Protein AF-A0AAD4EQ71-F1 (afdb_monomer_lite)

Structure (mmCIF, N/CA/C/O backbone):
data_AF-A0AAD4EQ71-F1
#
_entry.id   AF-A0AAD4EQ71-F1
#
loop_
_atom_site.group_PDB
_atom_site.id
_atom_site.type_symbol
_atom_site.label_atom_id
_atom_site.label_alt_id
_atom_site.label_comp_id
_atom_site.label_asym_id
_atom_site.label_entity_id
_atom_site.label_seq_id
_atom_site.pdbx_PDB_ins_code
_atom_site.Cartn_x
_atom_site.Cartn_y
_atom_site.Cartn_z
_atom_site.occupancy
_atom_site.B_iso_or_equiv
_atom_site.auth_seq_id
_atom_site.auth_comp_id
_atom_site.auth_asym_id
_atom_site.auth_atom_id
_atom_site.pdbx_PDB_model_num
ATOM 1 N N . MET A 1 1 ? 10.280 -40.650 -39.756 1.00 38.72 1 MET A N 1
ATOM 2 C CA . MET A 1 1 ? 10.540 -40.145 -38.393 1.00 38.72 1 MET A CA 1
ATOM 3 C C . MET A 1 1 ? 11.061 -38.728 -38.548 1.00 38.72 1 MET A C 1
ATOM 5 O O . MET A 1 1 ? 12.204 -38.551 -38.937 1.00 38.72 1 MET A O 1
ATOM 9 N N . SER A 1 2 ? 10.168 -37.745 -38.431 1.00 36.62 2 SER A N 1
ATOM 10 C CA . SER A 1 2 ? 10.506 -36.325 -38.541 1.00 36.62 2 SER A CA 1
ATOM 11 C C . SER A 1 2 ? 10.823 -35.826 -37.136 1.00 36.62 2 SER A C 1
ATOM 13 O O . SER A 1 2 ? 9.974 -35.898 -36.250 1.00 36.62 2 SER A O 1
ATOM 15 N N . SER A 1 3 ? 12.071 -35.426 -36.920 1.00 40.94 3 SER A N 1
ATOM 16 C CA . SER A 1 3 ? 12.535 -34.851 -35.663 1.00 40.94 3 SER A CA 1
ATOM 17 C C . SER A 1 3 ? 12.135 -33.379 -35.636 1.00 40.94 3 SER A C 1
ATOM 19 O O . SER A 1 3 ? 12.747 -32.561 -36.322 1.00 40.94 3 SER A O 1
ATOM 21 N N . SER A 1 4 ? 11.098 -33.037 -34.873 1.00 36.56 4 SER A N 1
ATOM 22 C CA . SER A 1 4 ? 10.771 -31.642 -34.572 1.00 36.56 4 SER A CA 1
ATOM 23 C C . SER A 1 4 ? 11.912 -31.016 -33.758 1.00 36.56 4 SER A C 1
ATOM 25 O O . SER A 1 4 ? 12.347 -31.631 -32.780 1.00 36.56 4 SER A O 1
ATOM 27 N N . PRO A 1 5 ? 12.403 -29.811 -34.098 1.00 42.75 5 PRO A N 1
ATOM 28 C CA . PRO A 1 5 ? 13.358 -29.121 -33.253 1.00 42.75 5 PRO A CA 1
ATOM 29 C C . PRO A 1 5 ? 12.624 -28.638 -32.004 1.00 42.75 5 PRO A C 1
ATOM 31 O O . PRO A 1 5 ? 11.737 -27.788 -32.065 1.00 42.75 5 PRO A O 1
ATOM 34 N N . SER A 1 6 ? 12.986 -29.205 -30.859 1.00 45.81 6 SER A N 1
ATOM 35 C CA . SER A 1 6 ? 12.624 -28.681 -29.550 1.00 45.81 6 SER A CA 1
ATOM 36 C C . SER A 1 6 ? 13.267 -27.304 -29.386 1.00 45.81 6 SER A C 1
ATOM 38 O O . SER A 1 6 ? 14.437 -27.201 -29.014 1.00 45.81 6 SER A O 1
ATOM 40 N N . PHE A 1 7 ? 12.512 -26.242 -29.672 1.00 44.44 7 PHE A N 1
ATOM 41 C CA . PHE A 1 7 ? 12.822 -24.907 -29.178 1.00 44.44 7 PHE A CA 1
ATOM 42 C C . PHE A 1 7 ? 12.706 -24.957 -27.655 1.00 44.44 7 PHE A C 1
ATOM 44 O O . PHE A 1 7 ? 11.635 -24.765 -27.085 1.00 44.44 7 PHE A O 1
ATOM 51 N N . LEU A 1 8 ? 13.811 -25.275 -26.985 1.00 47.44 8 LEU A N 1
ATOM 52 C CA . LEU A 1 8 ? 13.962 -24.979 -25.571 1.00 47.44 8 LEU A CA 1
ATOM 53 C C . LEU A 1 8 ? 13.912 -23.452 -25.464 1.00 47.44 8 LEU A C 1
ATOM 55 O O . LEU A 1 8 ? 14.925 -22.784 -25.661 1.00 47.44 8 LEU A O 1
ATOM 59 N N . LEU A 1 9 ? 12.719 -22.896 -25.234 1.00 57.66 9 LEU A N 1
ATOM 60 C CA . LEU A 1 9 ? 12.539 -21.509 -24.821 1.00 57.66 9 LEU A CA 1
ATOM 61 C C . LEU A 1 9 ? 13.419 -21.316 -23.583 1.00 57.66 9 LEU A C 1
ATOM 63 O O . LEU A 1 9 ? 13.092 -21.779 -22.491 1.00 57.66 9 LEU A O 1
ATOM 67 N N . SER A 1 10 ? 14.596 -20.720 -23.784 1.00 66.94 10 SER A N 1
ATOM 68 C CA . SER A 1 10 ? 15.553 -20.432 -22.719 1.00 66.94 10 SER A CA 1
ATOM 69 C C . SER A 1 10 ? 14.823 -19.685 -21.609 1.00 66.94 10 SER A C 1
ATOM 71 O O . SER A 1 10 ? 14.116 -18.715 -21.913 1.00 66.94 10 SER A O 1
ATOM 73 N N . ARG A 1 11 ? 15.002 -20.110 -20.353 1.00 66.81 11 ARG A N 1
ATOM 74 C CA . ARG A 1 11 ? 14.394 -19.446 -19.196 1.00 66.81 11 ARG A CA 1
ATOM 75 C C . ARG A 1 11 ? 14.663 -17.932 -19.279 1.00 66.81 11 ARG A C 1
ATOM 77 O O . ARG A 1 11 ? 15.796 -17.555 -19.588 1.00 66.81 11 ARG A O 1
ATOM 84 N N . PRO A 1 12 ? 13.655 -17.078 -19.047 1.00 70.25 12 PRO A N 1
ATOM 85 C CA . PRO A 1 12 ? 13.851 -15.634 -19.029 1.00 70.25 12 PRO A CA 1
ATOM 86 C C . PRO A 1 12 ? 14.949 -15.275 -18.025 1.00 70.25 12 PRO A C 1
ATOM 88 O O . PRO A 1 12 ? 14.988 -15.832 -16.926 1.00 70.25 12 PRO A O 1
ATOM 91 N N . THR A 1 13 ? 15.856 -14.379 -18.406 1.00 77.94 13 THR A N 1
ATOM 92 C CA . THR A 1 13 ? 16.907 -13.893 -17.508 1.00 77.94 13 THR A CA 1
ATOM 93 C C . THR A 1 13 ? 16.285 -13.020 -16.425 1.00 77.94 13 THR A C 1
ATOM 95 O O . THR A 1 13 ? 15.397 -12.220 -16.723 1.00 77.94 13 THR A O 1
ATOM 98 N N . THR A 1 14 ? 16.772 -13.142 -15.188 1.00 85.75 14 THR A N 1
ATOM 99 C CA . THR A 1 14 ? 16.404 -12.227 -14.102 1.00 85.75 14 THR A CA 1
ATOM 100 C C . THR A 1 14 ? 16.671 -10.782 -14.514 1.00 85.75 14 THR A C 1
ATOM 102 O O . THR A 1 14 ? 17.798 -10.485 -14.921 1.00 85.75 14 THR A O 1
ATOM 105 N N . PRO A 1 15 ? 15.670 -9.884 -14.446 1.00 89.50 15 PRO A N 1
ATOM 106 C CA . PRO A 1 15 ? 15.857 -8.494 -14.809 1.00 89.50 15 PRO A CA 1
ATOM 107 C C . PRO A 1 15 ? 16.776 -7.809 -13.798 1.00 89.50 15 PRO A C 1
ATOM 109 O O . PRO A 1 15 ? 16.867 -8.204 -12.632 1.00 89.50 15 PRO A O 1
ATOM 112 N N . SER A 1 16 ? 17.457 -6.763 -14.259 1.00 90.38 16 SER A N 1
ATOM 113 C CA . SER A 1 16 ? 18.247 -5.896 -13.388 1.00 90.38 16 SER A CA 1
ATOM 114 C C . SER A 1 16 ? 17.358 -5.300 -12.288 1.00 90.38 16 SER A C 1
ATOM 116 O O . SER A 1 16 ? 16.254 -4.854 -12.604 1.00 90.38 16 SER A O 1
ATOM 118 N N . PRO A 1 17 ? 17.829 -5.212 -11.030 1.00 90.00 17 PRO A N 1
ATOM 119 C CA . PRO A 1 17 ? 17.135 -4.460 -9.983 1.00 90.00 17 PRO A CA 1
ATOM 120 C C . PRO A 1 17 ? 17.043 -2.956 -10.286 1.00 90.00 17 PRO A C 1
ATOM 122 O O . PRO A 1 17 ? 16.155 -2.274 -9.786 1.00 90.00 17 PRO A O 1
ATOM 125 N N . LYS A 1 18 ? 17.956 -2.418 -11.109 1.00 90.75 18 LYS A N 1
ATOM 126 C CA . LYS A 1 18 ? 17.939 -1.002 -11.499 1.00 90.75 18 LYS A CA 1
ATOM 127 C C . LYS A 1 18 ? 16.807 -0.746 -12.478 1.00 90.75 18 LYS A C 1
ATOM 129 O O . LYS A 1 18 ? 16.665 -1.507 -13.431 1.00 90.75 18 LYS A O 1
ATOM 134 N N . VAL A 1 19 ? 16.048 0.321 -12.252 1.00 90.06 19 VAL A N 1
ATOM 135 C CA . VAL A 1 19 ? 14.988 0.787 -13.155 1.00 90.06 19 VAL A CA 1
ATOM 136 C C . VAL A 1 19 ? 15.597 1.185 -14.512 1.00 90.06 19 VAL A C 1
ATOM 138 O O . VAL A 1 19 ? 16.700 1.739 -14.510 1.00 90.06 19 VAL A O 1
ATOM 141 N N . PRO A 1 20 ? 14.939 0.888 -15.652 1.00 91.06 20 PRO A N 1
ATOM 142 C CA . PRO A 1 20 ? 15.421 1.280 -16.971 1.00 91.06 20 PRO A CA 1
ATOM 143 C C . PRO A 1 20 ? 15.489 2.801 -17.066 1.00 91.06 20 PRO A C 1
ATOM 145 O O . PRO A 1 20 ? 14.615 3.503 -16.560 1.00 91.06 20 PRO A O 1
ATOM 148 N N . THR A 1 21 ? 16.532 3.305 -17.713 1.00 90.62 21 THR A N 1
ATOM 149 C CA . THR A 1 21 ? 16.731 4.750 -17.923 1.00 90.62 21 THR A CA 1
ATOM 150 C C . THR A 1 21 ? 16.526 5.180 -19.373 1.00 90.62 21 THR A C 1
ATOM 152 O O . THR A 1 21 ? 16.616 6.365 -19.688 1.00 90.62 21 THR A O 1
ATOM 155 N N . SER A 1 22 ? 16.245 4.223 -20.260 1.00 90.38 22 SER A N 1
ATOM 156 C CA . SER A 1 22 ? 15.913 4.453 -21.665 1.00 90.38 22 SER A CA 1
ATOM 157 C C . SER A 1 22 ? 15.012 3.338 -22.197 1.00 90.38 22 SER A C 1
ATOM 159 O O . SER A 1 22 ? 15.073 2.214 -21.700 1.00 90.38 22 SER A O 1
ATOM 161 N N . GLU A 1 23 ? 14.249 3.625 -23.254 1.00 86.25 23 GLU A N 1
AT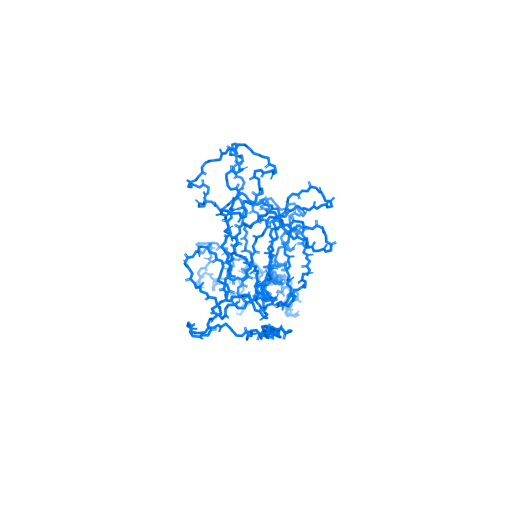OM 162 C CA . GLU A 1 23 ? 13.341 2.667 -23.913 1.00 86.25 23 GLU A CA 1
ATOM 163 C C . GLU A 1 23 ? 14.053 1.379 -24.371 1.00 86.25 23 GLU A C 1
ATOM 165 O O . GLU A 1 23 ? 13.480 0.296 -24.355 1.00 86.25 23 GLU A O 1
ATOM 170 N N . ALA A 1 24 ? 15.338 1.462 -24.736 1.00 87.25 24 ALA A N 1
ATOM 171 C CA . ALA A 1 24 ? 16.123 0.303 -25.171 1.00 87.25 24 ALA A CA 1
ATOM 172 C C . ALA A 1 24 ? 16.380 -0.728 -24.052 1.00 87.25 24 ALA A C 1
ATOM 174 O O . ALA A 1 24 ? 16.751 -1.867 -24.339 1.00 87.25 24 ALA A O 1
ATOM 175 N N . GLU A 1 25 ? 16.226 -0.328 -22.788 1.00 89.44 25 GLU A N 1
ATOM 176 C CA . GLU A 1 25 ? 16.380 -1.188 -21.609 1.00 89.44 25 GLU A CA 1
ATOM 177 C C . GLU A 1 25 ? 15.044 -1.777 -21.125 1.00 89.44 25 GLU A C 1
ATOM 179 O O . GLU A 1 25 ? 15.034 -2.615 -20.215 1.00 89.44 25 GLU A O 1
ATOM 184 N N . GLU A 1 26 ? 13.922 -1.347 -21.706 1.00 92.25 26 GLU A N 1
ATOM 185 C CA . GLU A 1 26 ? 12.594 -1.820 -21.337 1.00 92.25 26 GLU A CA 1
ATOM 186 C C . GLU A 1 26 ? 12.351 -3.248 -21.838 1.00 92.25 26 GLU A C 1
ATOM 188 O O . GLU A 1 26 ? 12.888 -3.722 -22.840 1.00 92.25 26 GLU A O 1
ATOM 193 N N . ARG A 1 27 ? 11.550 -3.983 -21.076 1.00 92.81 27 ARG A N 1
ATOM 194 C CA . ARG A 1 27 ? 11.146 -5.364 -21.334 1.00 92.81 27 ARG A CA 1
ATOM 195 C C . ARG A 1 27 ? 9.730 -5.432 -21.868 1.00 92.81 27 ARG A C 1
ATOM 197 O O . ARG A 1 27 ? 9.407 -6.430 -22.510 1.00 92.81 27 ARG A O 1
ATOM 204 N N . PHE A 1 28 ? 8.901 -4.437 -21.581 1.00 92.00 28 PHE A N 1
ATOM 205 C CA . PHE A 1 28 ? 7.496 -4.383 -21.950 1.00 92.00 28 PHE A CA 1
ATOM 206 C C . PHE A 1 28 ? 7.215 -3.202 -22.870 1.00 92.00 28 PHE A C 1
ATOM 208 O O . PHE A 1 28 ? 7.859 -2.167 -22.789 1.00 92.00 28 PHE A O 1
ATOM 215 N N . GLU A 1 29 ? 6.226 -3.373 -23.739 1.00 86.75 29 GLU A N 1
ATOM 216 C CA . GLU A 1 29 ? 5.682 -2.276 -24.533 1.00 86.75 29 GLU A CA 1
ATOM 217 C C . GLU A 1 29 ? 4.803 -1.384 -23.645 1.00 86.75 29 GLU A C 1
ATOM 219 O O . GLU A 1 29 ? 3.854 -1.880 -23.025 1.00 86.75 29 GLU A O 1
ATOM 224 N N . ASP A 1 30 ? 5.083 -0.080 -23.608 1.00 84.75 30 ASP A N 1
ATOM 225 C CA . ASP A 1 30 ? 4.172 0.891 -23.006 1.00 84.75 30 ASP A CA 1
ATOM 226 C C . ASP A 1 30 ? 3.043 1.237 -23.985 1.00 84.75 30 ASP A C 1
ATOM 228 O O . ASP A 1 30 ? 3.254 1.769 -25.075 1.00 84.75 30 ASP A O 1
ATOM 232 N N . LYS A 1 31 ? 1.813 0.915 -23.582 1.00 81.62 31 LYS A N 1
ATOM 233 C CA . LYS A 1 31 ? 0.593 1.172 -24.357 1.00 81.62 31 LYS A CA 1
ATOM 234 C C . LYS A 1 31 ? -0.177 2.399 -23.868 1.00 81.62 31 LYS A C 1
ATOM 236 O O . LYS A 1 31 ? -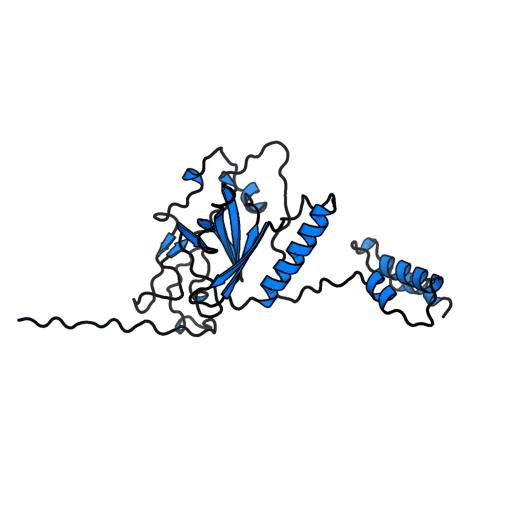1.277 2.649 -24.356 1.00 81.62 31 LYS A O 1
ATOM 241 N N . GLY A 1 32 ? 0.363 3.142 -22.899 1.00 80.94 32 GLY A N 1
ATOM 242 C CA . GLY A 1 32 ? -0.256 4.351 -22.352 1.00 80.94 32 GLY A CA 1
ATOM 243 C C . GLY A 1 32 ? -1.541 4.090 -21.564 1.00 80.94 32 GLY A C 1
ATOM 244 O O . GLY A 1 32 ? -2.368 4.990 -21.407 1.00 80.94 32 GLY A O 1
ATOM 245 N N . TYR A 1 33 ? -1.751 2.860 -21.091 1.00 84.38 33 TYR A N 1
ATOM 246 C CA . TYR A 1 33 ? -2.882 2.551 -20.220 1.00 84.38 33 TYR A CA 1
ATOM 247 C C . TYR A 1 33 ? -2.671 3.170 -18.829 1.00 84.38 33 TYR A C 1
ATOM 249 O O . TYR A 1 33 ? -1.533 3.241 -18.366 1.00 84.38 33 TYR A O 1
ATOM 257 N N . PRO A 1 34 ? -3.744 3.570 -18.119 1.00 86.25 34 PRO A N 1
ATOM 258 C CA . PRO A 1 34 ? -3.657 4.126 -16.767 1.00 86.25 34 PRO A CA 1
ATOM 259 C C . PRO A 1 34 ? -3.439 3.009 -15.727 1.00 86.25 34 PRO A C 1
ATOM 261 O O . PRO A 1 34 ? -4.280 2.741 -14.867 1.00 86.25 34 PRO A O 1
ATOM 264 N N . VAL A 1 35 ? -2.320 2.305 -15.865 1.00 90.94 35 VAL A N 1
ATOM 265 C CA . VAL A 1 35 ? -1.857 1.210 -15.009 1.00 90.94 35 VAL A CA 1
ATOM 266 C C . VAL A 1 35 ? -0.460 1.529 -14.480 1.00 90.94 35 VAL A C 1
ATOM 268 O O . VAL A 1 35 ? 0.218 2.444 -14.947 1.00 90.94 35 VAL A O 1
ATOM 271 N N . GLU A 1 36 ? -0.033 0.789 -13.464 1.00 93.38 36 GLU A N 1
ATOM 272 C CA . GLU A 1 36 ? 1.326 0.874 -12.952 1.00 93.38 36 GLU A CA 1
ATOM 273 C C . GLU A 1 36 ? 2.334 0.517 -14.043 1.00 93.38 36 GLU A C 1
ATOM 275 O O . GLU A 1 36 ? 2.078 -0.311 -14.920 1.00 93.38 36 GLU A O 1
ATOM 280 N N . TRP A 1 37 ? 3.511 1.129 -13.983 1.00 93.38 37 TRP A N 1
ATOM 281 C CA . TRP A 1 37 ? 4.528 0.884 -14.991 1.00 93.38 37 TRP A CA 1
ATOM 282 C C . TRP A 1 37 ? 5.075 -0.541 -14.862 1.00 93.38 37 TRP A C 1
ATOM 284 O O . TRP A 1 37 ? 5.680 -0.902 -13.849 1.00 93.38 37 TRP A O 1
ATOM 294 N N . ALA A 1 38 ? 4.872 -1.351 -15.905 1.00 93.56 38 ALA A N 1
ATOM 295 C CA . ALA A 1 38 ? 5.213 -2.773 -15.915 1.00 93.56 38 ALA A CA 1
ATOM 296 C C . ALA A 1 38 ? 6.695 -3.045 -15.625 1.00 93.56 38 ALA A C 1
ATOM 298 O O . ALA A 1 38 ? 7.064 -4.088 -15.077 1.00 93.56 38 ALA A O 1
ATOM 299 N N . GLU A 1 39 ? 7.564 -2.090 -15.955 1.00 94.06 39 GLU A N 1
ATOM 300 C CA . GLU A 1 39 ? 8.978 -2.212 -15.665 1.00 94.06 39 GLU A CA 1
ATOM 301 C C . GLU A 1 39 ? 9.252 -2.327 -14.169 1.00 94.06 39 GLU A C 1
ATOM 303 O O . GLU A 1 39 ? 10.202 -3.011 -13.806 1.00 94.06 39 GLU A O 1
ATOM 308 N N . LEU A 1 40 ? 8.415 -1.795 -13.283 1.00 94.38 40 LEU A N 1
ATOM 309 C CA . LEU A 1 40 ? 8.620 -1.882 -11.835 1.00 94.38 40 LEU A CA 1
ATOM 310 C C . LEU A 1 40 ? 8.421 -3.295 -11.260 1.00 94.38 40 LEU A C 1
ATOM 312 O O . LEU A 1 40 ? 8.717 -3.521 -10.092 1.00 94.38 40 LEU A O 1
ATOM 316 N N . TYR A 1 41 ? 8.001 -4.280 -12.055 1.00 95.62 41 TYR A N 1
ATOM 317 C CA . TYR A 1 41 ? 7.990 -5.688 -11.654 1.00 95.62 41 TYR A CA 1
ATOM 318 C C . TYR A 1 41 ? 9.349 -6.362 -11.881 1.00 95.62 41 TYR A C 1
ATOM 320 O O . TYR A 1 41 ? 9.597 -6.995 -12.913 1.00 95.62 41 TYR A O 1
ATOM 328 N N . ARG A 1 42 ? 10.250 -6.191 -10.917 1.00 94.62 42 ARG A N 1
ATOM 329 C CA . ARG A 1 42 ? 11.641 -6.676 -10.915 1.00 94.62 42 ARG A CA 1
ATOM 330 C C . ARG A 1 42 ? 12.103 -6.919 -9.472 1.00 94.62 42 ARG A C 1
ATOM 332 O O . ARG A 1 42 ? 11.414 -6.462 -8.562 1.00 94.62 42 ARG A O 1
ATOM 339 N N . PRO A 1 43 ? 13.259 -7.560 -9.217 1.00 96.00 43 PRO A N 1
ATOM 340 C CA . PRO A 1 43 ? 13.827 -7.622 -7.870 1.00 96.00 43 PRO A CA 1
ATOM 341 C C . PRO A 1 43 ? 13.900 -6.237 -7.202 1.00 96.00 43 PRO A C 1
ATOM 343 O O . PRO A 1 43 ? 14.459 -5.308 -7.780 1.00 96.00 43 PRO A O 1
ATOM 346 N N . GLY A 1 44 ? 13.318 -6.102 -6.006 1.00 94.44 44 GLY A N 1
ATOM 347 C CA . GLY A 1 44 ? 13.151 -4.836 -5.276 1.00 94.44 44 GLY A CA 1
ATOM 348 C C . GLY A 1 44 ? 11.890 -4.038 -5.645 1.00 94.44 44 GLY A C 1
ATOM 349 O O . GLY A 1 44 ? 11.570 -3.056 -4.984 1.00 94.44 44 GLY A O 1
ATOM 350 N N . GLY A 1 45 ? 11.157 -4.441 -6.676 1.00 95.62 45 GLY A N 1
ATOM 351 C CA . GLY A 1 45 ? 9.994 -3.736 -7.205 1.00 95.62 45 GLY A CA 1
ATOM 352 C C . GLY A 1 45 ? 8.661 -4.186 -6.604 1.00 95.62 45 GLY A C 1
ATOM 353 O O . GLY A 1 45 ? 8.600 -4.585 -5.440 1.00 95.62 45 GLY A O 1
ATOM 354 N N . PHE A 1 46 ? 7.583 -4.120 -7.390 1.00 97.19 46 PHE A N 1
ATOM 355 C CA . PHE A 1 46 ? 6.227 -4.517 -6.974 1.00 97.19 46 PHE A CA 1
ATOM 356 C C . PHE A 1 46 ? 6.064 -6.029 -6.792 1.00 97.19 46 PHE A C 1
ATOM 358 O O . PHE A 1 46 ? 6.733 -6.810 -7.458 1.00 97.19 46 PHE A O 1
ATOM 365 N N . HIS A 1 47 ? 5.130 -6.461 -5.943 1.00 97.62 47 HIS A N 1
ATOM 366 C CA . HIS A 1 47 ? 4.720 -7.867 -5.876 1.00 97.62 47 HIS A CA 1
ATOM 367 C C . HIS A 1 47 ? 3.742 -8.185 -7.026 1.00 97.62 47 HIS A C 1
ATOM 369 O O . HIS A 1 47 ? 2.769 -7.444 -7.188 1.00 97.62 47 HIS A O 1
ATOM 375 N N . PRO A 1 48 ? 3.961 -9.232 -7.845 1.00 97.06 48 PRO A N 1
ATOM 376 C CA . PRO A 1 48 ? 2.993 -9.624 -8.866 1.00 97.06 48 PRO A CA 1
ATOM 377 C C . PRO A 1 48 ? 1.770 -10.276 -8.209 1.00 97.06 48 PRO A C 1
ATOM 379 O O 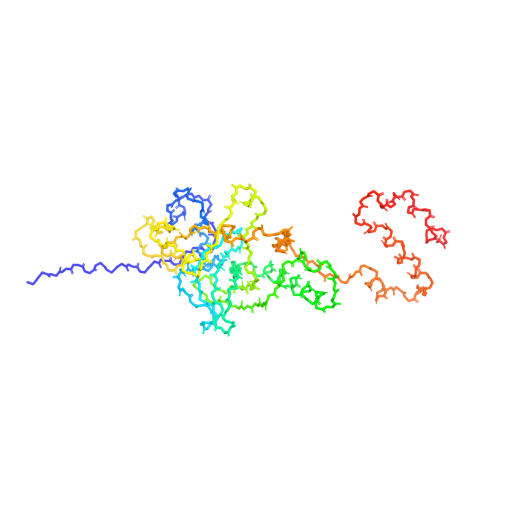. PRO A 1 48 ? 1.917 -11.257 -7.490 1.00 97.06 48 PRO A O 1
ATOM 382 N N . ILE A 1 49 ? 0.580 -9.734 -8.473 1.00 97.75 49 ILE A N 1
ATOM 383 C CA . ILE A 1 49 ? -0.701 -10.213 -7.929 1.00 97.75 49 ILE A CA 1
ATOM 384 C C . ILE A 1 49 ? -1.696 -10.371 -9.078 1.00 97.75 49 ILE A C 1
ATOM 386 O O . ILE A 1 49 ? -1.812 -9.493 -9.939 1.00 97.75 49 ILE A O 1
ATOM 390 N N . HIS A 1 50 ? -2.438 -11.474 -9.075 1.00 97.19 50 HIS A N 1
ATOM 391 C CA . HIS A 1 50 ? -3.579 -11.727 -9.946 1.00 97.19 50 HIS A CA 1
ATOM 392 C C . HIS A 1 50 ? -4.893 -11.700 -9.153 1.00 97.19 50 HIS A C 1
ATOM 394 O O . HIS A 1 50 ? -4.949 -11.919 -7.944 1.00 97.19 50 HIS A O 1
ATOM 400 N N . ILE A 1 51 ? -5.995 -11.441 -9.858 1.00 97.12 51 ILE A N 1
ATOM 401 C CA . ILE A 1 51 ? -7.335 -11.553 -9.270 1.00 97.12 51 ILE A CA 1
ATOM 402 C C . ILE A 1 51 ? -7.593 -13.029 -8.960 1.00 97.12 51 ILE A C 1
ATOM 404 O O . ILE A 1 51 ? -7.400 -13.887 -9.820 1.00 97.12 51 ILE A O 1
ATOM 408 N N . GLY A 1 52 ? -8.045 -13.309 -7.739 1.00 96.50 52 GLY A N 1
ATOM 409 C CA . GLY A 1 52 ? -8.232 -14.659 -7.216 1.00 96.50 52 GLY A CA 1
ATOM 410 C C . GLY A 1 52 ? -7.054 -15.191 -6.400 1.00 96.50 52 GLY A C 1
ATOM 411 O O . GLY A 1 52 ? -7.232 -16.210 -5.735 1.00 96.50 52 GLY A O 1
ATOM 412 N N . ASP A 1 53 ? -5.900 -14.514 -6.397 1.00 98.00 53 ASP A N 1
ATOM 413 C CA . ASP A 1 53 ? -4.764 -14.911 -5.563 1.00 98.00 53 ASP A CA 1
ATOM 414 C C . ASP A 1 53 ? -5.118 -14.860 -4.074 1.00 98.00 53 ASP A C 1
ATOM 416 O O . ASP A 1 53 ? -5.932 -14.047 -3.625 1.00 98.00 53 ASP A O 1
ATOM 420 N N . SER A 1 54 ? -4.477 -15.730 -3.297 1.00 97.56 54 SER A N 1
ATOM 421 C CA . SER A 1 54 ? -4.617 -15.788 -1.845 1.00 97.56 54 SER A CA 1
ATOM 422 C C . SER A 1 54 ? -3.293 -15.447 -1.168 1.00 97.56 54 SER A C 1
ATOM 424 O O . SER A 1 54 ? -2.303 -16.142 -1.381 1.00 97.56 54 SER A O 1
ATOM 426 N N . LEU A 1 55 ? -3.299 -14.408 -0.333 1.00 98.12 55 LEU A N 1
ATOM 427 C CA . LEU A 1 55 ? -2.141 -13.917 0.423 1.00 98.12 55 LEU A CA 1
ATOM 428 C C . LEU A 1 55 ? -2.230 -14.317 1.904 1.00 98.12 55 LEU A C 1
ATOM 430 O O . LEU A 1 55 ? -3.286 -14.773 2.360 1.00 98.12 55 LEU A O 1
ATOM 434 N N . ASP A 1 56 ? -1.133 -14.146 2.651 1.00 97.62 56 ASP A N 1
ATOM 435 C CA . ASP A 1 56 ? -1.038 -14.462 4.093 1.00 97.62 56 ASP A CA 1
ATOM 436 C C . ASP A 1 56 ? -1.511 -15.891 4.420 1.00 97.62 56 ASP A C 1
ATOM 438 O O . ASP A 1 56 ? -2.450 -16.128 5.184 1.00 97.62 56 ASP A O 1
ATOM 442 N N . GLY A 1 57 ? -0.931 -16.878 3.731 1.00 95.00 57 GLY A N 1
ATOM 443 C CA . GLY A 1 57 ? -1.246 -18.291 3.961 1.00 95.00 57 GLY A CA 1
ATOM 444 C C . GLY A 1 57 ? -2.684 -18.699 3.616 1.00 95.00 57 GLY A C 1
ATOM 445 O O . GLY A 1 57 ? -3.148 -19.734 4.091 1.00 95.00 57 GLY A O 1
ATOM 446 N N . GLY A 1 58 ? -3.394 -17.914 2.800 1.00 96.12 58 GLY A N 1
ATOM 447 C CA . GLY A 1 58 ? -4.761 -18.220 2.372 1.00 96.12 58 GLY A CA 1
ATOM 448 C C . GLY A 1 58 ? -5.824 -17.271 2.918 1.00 96.12 58 GLY A C 1
ATOM 449 O O . GLY A 1 58 ? -6.966 -17.323 2.465 1.00 96.12 58 GLY A O 1
ATOM 450 N N . ARG A 1 59 ? -5.472 -16.408 3.879 1.00 97.81 59 ARG A N 1
ATOM 451 C CA . ARG A 1 59 ? -6.447 -15.580 4.592 1.00 97.81 59 ARG A CA 1
ATOM 452 C C . ARG A 1 59 ? -7.107 -14.542 3.693 1.00 97.81 59 ARG A C 1
ATOM 454 O O . ARG A 1 59 ? -8.326 -14.384 3.768 1.00 97.81 59 ARG A O 1
ATOM 461 N N . TYR A 1 60 ? -6.333 -13.850 2.860 1.00 98.50 60 TYR A N 1
ATOM 462 C CA . TYR A 1 60 ? -6.847 -12.742 2.056 1.00 98.50 60 TYR A CA 1
ATOM 463 C C . TYR A 1 60 ? -6.939 -13.125 0.586 1.00 98.50 60 TYR A C 1
ATOM 465 O O . TYR A 1 60 ? -5.921 -13.263 -0.088 1.00 98.50 60 TYR A O 1
ATOM 473 N N . ARG A 1 61 ? -8.161 -13.273 0.071 1.00 98.12 61 ARG A N 1
ATOM 474 C CA . ARG A 1 61 ? -8.405 -13.580 -1.344 1.00 98.12 61 ARG A CA 1
ATOM 475 C C . ARG A 1 61 ? -8.641 -12.299 -2.135 1.00 98.12 61 ARG A C 1
ATOM 477 O O . ARG A 1 61 ? -9.645 -11.627 -1.913 1.00 98.12 61 ARG A O 1
ATOM 484 N N . VAL A 1 62 ? -7.754 -11.985 -3.071 1.00 98.25 62 VAL A N 1
ATOM 485 C CA . VAL A 1 62 ? -7.812 -10.786 -3.915 1.00 98.25 62 VAL A CA 1
ATOM 486 C C . VAL A 1 62 ? -8.986 -10.872 -4.890 1.00 98.25 62 VAL A C 1
ATOM 488 O O . VAL A 1 62 ? -9.164 -11.882 -5.569 1.00 98.25 62 VAL A O 1
ATOM 491 N N . ILE A 1 63 ? -9.784 -9.805 -4.988 1.00 96.69 63 ILE A N 1
ATOM 492 C CA . ILE A 1 63 ? -10.977 -9.760 -5.857 1.00 96.69 63 ILE A CA 1
ATOM 493 C C . ILE A 1 63 ? -11.021 -8.577 -6.823 1.00 96.69 63 ILE A C 1
ATOM 495 O O . ILE A 1 63 ? -11.727 -8.644 -7.830 1.00 96.69 63 ILE A O 1
ATOM 499 N N . ARG A 1 64 ? -10.278 -7.503 -6.539 1.00 95.06 64 ARG A N 1
ATOM 500 C CA . ARG A 1 64 ? -10.235 -6.293 -7.371 1.00 95.06 64 ARG A CA 1
ATOM 501 C C . ARG A 1 64 ? -8.978 -5.487 -7.077 1.00 95.06 64 ARG A C 1
ATOM 503 O O . ARG A 1 64 ? -8.524 -5.450 -5.936 1.00 95.06 64 ARG A O 1
ATOM 510 N N . LYS A 1 65 ? -8.443 -4.788 -8.074 1.00 96.50 65 LYS A N 1
ATOM 511 C CA . LYS A 1 65 ? -7.431 -3.755 -7.852 1.00 96.50 65 LYS A CA 1
ATOM 512 C C . LYS A 1 65 ? -8.096 -2.405 -7.601 1.00 96.50 65 LYS A C 1
ATOM 514 O O . LYS A 1 65 ? -8.918 -1.964 -8.397 1.00 96.50 65 LYS A O 1
ATOM 519 N N . LEU A 1 66 ? -7.717 -1.736 -6.517 1.00 94.06 66 LEU A N 1
ATOM 520 C CA . LEU A 1 66 ? -8.246 -0.419 -6.150 1.00 94.06 66 LEU A CA 1
ATOM 521 C C . LEU A 1 66 ? -7.398 0.718 -6.724 1.00 94.06 66 LEU A C 1
ATOM 523 O O . LEU A 1 66 ? -7.934 1.752 -7.110 1.00 94.06 66 LEU A O 1
ATOM 527 N N . GLY A 1 67 ? -6.083 0.522 -6.819 1.00 92.75 67 GLY A N 1
ATOM 528 C CA . GLY A 1 67 ? -5.181 1.538 -7.346 1.00 92.75 67 GLY A CA 1
ATOM 529 C C . GLY A 1 67 ? -3.711 1.171 -7.202 1.00 92.75 67 GLY A C 1
ATOM 530 O O . GLY A 1 67 ? -3.354 0.043 -6.862 1.00 92.75 67 GLY A O 1
ATOM 531 N N . TYR A 1 68 ? -2.856 2.141 -7.490 1.00 93.00 68 TYR A N 1
ATOM 532 C CA . TYR A 1 68 ? -1.413 2.067 -7.309 1.00 93.00 68 TYR A CA 1
ATOM 533 C C . TYR A 1 68 ? -0.865 3.477 -7.079 1.00 93.00 68 TYR A C 1
ATOM 535 O O . TYR A 1 68 ? -1.489 4.464 -7.465 1.00 93.00 68 TYR A O 1
ATOM 543 N N . GLY A 1 69 ? 0.297 3.554 -6.445 1.00 87.25 69 GLY A N 1
ATOM 544 C CA . GLY A 1 69 ? 1.084 4.772 -6.301 1.00 87.25 69 GLY A CA 1
ATOM 545 C C . GLY A 1 69 ? 2.547 4.492 -6.621 1.00 87.25 69 GLY A C 1
ATOM 546 O O . GLY A 1 69 ? 2.896 3.404 -7.083 1.00 87.25 69 GLY A O 1
ATOM 547 N N . SER A 1 70 ? 3.418 5.454 -6.334 1.00 84.44 70 SER A N 1
ATOM 548 C CA . SER A 1 70 ? 4.848 5.357 -6.652 1.00 84.44 70 SER A CA 1
ATOM 549 C C . SER A 1 70 ? 5.548 4.153 -6.009 1.00 84.44 70 SER A C 1
ATOM 551 O O . SER A 1 70 ? 6.494 3.632 -6.589 1.00 84.44 70 SER A O 1
ATOM 553 N N . PHE A 1 71 ? 5.072 3.687 -4.847 1.00 89.69 71 PHE A N 1
ATOM 554 C CA . PHE A 1 71 ? 5.759 2.669 -4.032 1.00 89.69 71 PHE A CA 1
ATOM 555 C C . PHE A 1 71 ? 4.875 1.503 -3.594 1.00 89.69 71 PHE A C 1
ATOM 557 O O . PHE A 1 71 ? 5.334 0.614 -2.880 1.00 89.69 71 PHE A O 1
ATOM 564 N N . SER A 1 72 ? 3.601 1.483 -3.984 1.00 93.81 72 SER A N 1
ATOM 565 C CA . SER A 1 72 ? 2.693 0.404 -3.593 1.00 93.81 72 SER A CA 1
ATOM 566 C C . SER A 1 72 ? 1.579 0.175 -4.605 1.00 93.81 72 SER A C 1
ATOM 568 O O . SER A 1 72 ? 1.235 1.052 -5.397 1.00 93.81 72 SER A O 1
ATOM 570 N N . THR A 1 73 ? 0.996 -1.018 -4.551 1.00 96.69 73 THR A N 1
ATOM 571 C CA . THR A 1 73 ? -0.282 -1.329 -5.204 1.00 96.69 73 THR A CA 1
ATOM 572 C C . THR A 1 73 ? -1.341 -1.572 -4.136 1.00 96.69 73 THR A C 1
ATOM 574 O O . THR A 1 73 ? -1.012 -1.992 -3.027 1.00 96.69 73 THR A O 1
ATOM 577 N N . VAL A 1 74 ? -2.605 -1.284 -4.443 1.00 97.31 74 VAL A N 1
ATOM 578 C CA . VAL A 1 74 ? -3.713 -1.421 -3.493 1.00 97.31 74 VAL A CA 1
ATOM 579 C C . VAL A 1 74 ? -4.779 -2.339 -4.071 1.00 97.31 74 VAL A C 1
ATOM 581 O O . VAL A 1 74 ? -5.273 -2.111 -5.178 1.00 97.31 74 VAL A O 1
ATOM 584 N N . TRP A 1 75 ? -5.154 -3.359 -3.306 1.00 98.25 75 TRP A N 1
ATOM 585 C CA . TRP A 1 75 ? -6.060 -4.423 -3.731 1.00 98.25 75 TRP A CA 1
ATOM 586 C C . TRP A 1 75 ? -7.204 -4.598 -2.742 1.00 98.25 75 TRP A C 1
ATOM 588 O O . TRP A 1 75 ? -6.998 -4.564 -1.536 1.00 98.25 75 TRP A O 1
ATOM 598 N N . LEU A 1 76 ? -8.410 -4.818 -3.248 1.00 97.75 76 LEU A N 1
ATOM 599 C CA . LEU A 1 76 ? -9.535 -5.288 -2.456 1.00 97.75 76 LEU A CA 1
ATOM 600 C C . LEU A 1 76 ? -9.425 -6.803 -2.310 1.00 97.75 76 LEU A C 1
ATOM 602 O O . LEU A 1 76 ? -9.265 -7.522 -3.304 1.00 97.75 76 LEU A O 1
ATOM 606 N N . ALA A 1 77 ? -9.565 -7.284 -1.083 1.00 98.12 77 ALA A N 1
ATOM 607 C CA . ALA A 1 77 ? -9.573 -8.699 -0.769 1.00 98.12 77 ALA A CA 1
ATOM 608 C C . ALA A 1 77 ? -10.708 -9.057 0.192 1.00 98.12 77 ALA A C 1
ATOM 610 O O . ALA A 1 77 ? -11.199 -8.220 0.949 1.00 98.12 77 ALA A O 1
ATOM 611 N N . VAL A 1 78 ? -11.099 -10.328 0.169 1.00 97.56 78 VAL A N 1
ATOM 612 C CA . VAL A 1 78 ? -11.949 -10.938 1.193 1.00 97.56 78 VAL A CA 1
ATOM 613 C C . VAL A 1 78 ? -11.047 -11.491 2.290 1.00 97.56 78 VAL A C 1
ATOM 615 O O . VAL A 1 78 ? -10.231 -12.372 2.018 1.00 97.56 78 VAL A O 1
ATOM 618 N N . ASP A 1 79 ? -11.200 -10.992 3.517 1.00 97.38 79 ASP A N 1
ATOM 619 C CA . ASP A 1 79 ? -10.653 -11.617 4.720 1.00 97.38 79 ASP A CA 1
ATOM 620 C C . ASP A 1 79 ? -11.523 -12.825 5.069 1.00 97.38 79 ASP A C 1
ATOM 622 O O . ASP A 1 79 ? -12.621 -12.702 5.614 1.00 97.38 79 ASP A O 1
ATOM 626 N N . THR A 1 80 ? -11.037 -14.011 4.721 1.00 94.69 80 THR A N 1
ATOM 627 C CA . THR A 1 80 ? -11.773 -15.270 4.894 1.00 94.69 80 THR A CA 1
ATOM 628 C C . THR A 1 80 ? -11.955 -15.669 6.355 1.00 94.69 80 THR A C 1
ATOM 630 O O . THR A 1 80 ? -12.859 -16.446 6.657 1.00 94.69 80 THR A O 1
ATOM 633 N N . LEU A 1 81 ? -11.146 -15.126 7.270 1.00 94.88 81 LEU A N 1
ATOM 634 C CA . LEU A 1 81 ? -11.268 -15.397 8.700 1.00 94.88 81 LEU A CA 1
ATOM 635 C C . LEU A 1 81 ? -12.442 -14.613 9.290 1.00 94.88 81 LEU A C 1
ATOM 637 O O . LEU A 1 81 ? -13.277 -15.182 9.990 1.00 94.88 81 LEU A O 1
ATOM 641 N N . ASN A 1 82 ? -12.524 -13.318 8.977 1.00 92.88 82 ASN A N 1
ATOM 642 C CA . ASN A 1 82 ? -13.548 -12.426 9.528 1.00 92.88 82 ASN A CA 1
ATOM 643 C C . ASN A 1 82 ? -14.796 -12.297 8.644 1.00 92.88 82 ASN A C 1
ATOM 645 O O . ASN A 1 82 ? -15.784 -11.710 9.076 1.00 92.88 82 ASN A O 1
ATOM 649 N N . SER A 1 83 ? -14.776 -12.855 7.429 1.00 92.00 83 SER A N 1
ATOM 650 C CA . SER A 1 83 ? -15.847 -12.716 6.430 1.00 92.00 83 SER A CA 1
ATOM 651 C C . SER A 1 83 ? -16.163 -11.253 6.096 1.00 92.00 83 SER A C 1
ATOM 653 O O . SER A 1 83 ? -17.322 -10.857 5.989 1.00 92.00 83 SER A O 1
ATOM 655 N N . THR A 1 84 ? -15.120 -10.438 5.943 1.00 93.81 84 THR A N 1
ATOM 656 C CA . THR A 1 84 ? -15.217 -9.005 5.631 1.00 93.81 84 THR A CA 1
ATOM 657 C C . THR A 1 84 ? -14.350 -8.639 4.430 1.00 93.81 84 THR A C 1
ATOM 659 O O . THR A 1 84 ? -13.464 -9.393 4.025 1.00 93.81 84 THR A O 1
ATOM 662 N N . PHE A 1 85 ? -14.593 -7.465 3.849 1.00 95.25 85 PHE A N 1
ATOM 663 C CA . PHE A 1 85 ? -13.709 -6.890 2.839 1.00 95.25 85 PHE A CA 1
ATOM 664 C C . PHE A 1 85 ? -12.614 -6.051 3.492 1.00 95.25 85 PHE A C 1
ATOM 666 O O . PHE A 1 85 ? -12.872 -5.321 4.450 1.00 95.25 85 PHE A O 1
ATOM 673 N N . VAL A 1 86 ? -11.408 -6.118 2.934 1.00 97.19 86 VAL A N 1
ATOM 674 C CA . VAL A 1 86 ? -10.247 -5.325 3.351 1.00 97.19 86 VAL A CA 1
ATOM 675 C C . VAL A 1 86 ? -9.511 -4.765 2.138 1.00 97.19 86 VAL A C 1
ATOM 677 O O . VAL A 1 86 ? -9.514 -5.362 1.061 1.00 97.19 86 VAL A O 1
ATOM 680 N N . ALA A 1 87 ? -8.858 -3.621 2.318 1.00 97.75 87 ALA A N 1
ATOM 681 C CA . ALA A 1 87 ? -7.893 -3.081 1.373 1.00 97.75 87 ALA A CA 1
ATOM 682 C C . ALA A 1 87 ? -6.475 -3.493 1.793 1.00 97.75 87 ALA A C 1
ATOM 684 O O . ALA A 1 87 ? -6.053 -3.248 2.922 1.00 97.75 87 ALA A O 1
ATOM 685 N N . LEU A 1 88 ? -5.738 -4.106 0.873 1.00 98.25 88 LEU A N 1
ATOM 686 C CA . LEU A 1 88 ? -4.349 -4.515 1.033 1.00 98.25 88 LEU A CA 1
ATOM 687 C C . LEU A 1 88 ? -3.456 -3.526 0.289 1.00 98.25 88 LEU A C 1
ATOM 689 O O . LEU A 1 88 ? -3.460 -3.504 -0.943 1.00 98.25 88 LEU A O 1
ATOM 693 N N . LYS A 1 89 ? -2.685 -2.721 1.020 1.00 97.25 89 LYS A N 1
ATOM 694 C CA . LYS A 1 89 ? -1.624 -1.882 0.451 1.00 97.25 89 LYS A CA 1
ATOM 695 C C . LYS A 1 89 ? -0.324 -2.680 0.474 1.00 97.25 89 LYS A C 1
ATOM 697 O O . LYS A 1 89 ? 0.213 -2.958 1.542 1.00 97.25 89 LYS A O 1
ATOM 702 N N . VAL A 1 90 ? 0.160 -3.066 -0.700 1.00 97.75 90 VAL A N 1
ATOM 703 C CA . VAL A 1 90 ? 1.338 -3.923 -0.885 1.00 97.75 90 VAL A CA 1
ATOM 704 C C . VAL A 1 90 ? 2.512 -3.060 -1.327 1.00 97.75 90 VAL A C 1
ATOM 706 O O . VAL A 1 90 ? 2.524 -2.564 -2.459 1.00 97.75 90 VAL A O 1
ATOM 709 N N . ALA A 1 91 ? 3.484 -2.859 -0.438 1.00 96.19 91 ALA A N 1
ATOM 710 C CA . ALA A 1 91 ? 4.666 -2.051 -0.718 1.00 96.19 91 ALA A CA 1
ATOM 711 C C . ALA A 1 91 ? 5.635 -2.748 -1.691 1.00 96.19 91 ALA A C 1
ATOM 713 O O . ALA A 1 91 ? 5.716 -3.980 -1.765 1.00 96.19 91 ALA A O 1
ATOM 714 N N . MET A 1 92 ? 6.414 -1.963 -2.435 1.00 94.94 92 MET A N 1
ATOM 715 C CA . MET A 1 92 ? 7.578 -2.481 -3.151 1.00 94.94 92 MET A CA 1
ATOM 716 C C . MET A 1 92 ? 8.580 -3.104 -2.177 1.00 94.94 92 MET A C 1
ATOM 718 O O . MET A 1 92 ? 8.742 -2.638 -1.051 1.00 94.94 92 MET A O 1
ATOM 722 N N . SER A 1 93 ? 9.312 -4.120 -2.634 1.00 93.88 93 SER A N 1
ATOM 723 C CA . SER A 1 93 ? 10.290 -4.800 -1.778 1.00 93.88 93 SER A CA 1
ATOM 724 C C . SER A 1 93 ? 11.489 -3.917 -1.400 1.00 93.88 93 SER A C 1
ATOM 726 O O . SER A 1 93 ? 12.105 -4.147 -0.367 1.00 93.88 93 SER A O 1
ATOM 728 N N . SER A 1 94 ? 11.822 -2.898 -2.196 1.00 91.38 94 SER A N 1
ATOM 729 C CA . SER A 1 94 ? 12.899 -1.942 -1.893 1.00 91.38 94 SER A CA 1
ATOM 730 C C . SER A 1 94 ? 12.468 -0.789 -0.982 1.00 91.38 94 SER A C 1
ATOM 732 O O . SER A 1 94 ? 13.326 -0.105 -0.433 1.00 91.38 94 SER A O 1
ATOM 734 N N . SER A 1 95 ? 11.165 -0.590 -0.768 1.00 86.44 95 SER A N 1
ATOM 735 C CA . SER A 1 95 ? 10.614 0.511 0.035 1.00 86.44 95 SER A CA 1
ATOM 736 C C . SER A 1 95 ? 10.450 0.143 1.514 1.00 86.44 95 SER A C 1
ATOM 738 O O . SER A 1 95 ? 9.521 0.620 2.163 1.00 86.44 95 SER A O 1
ATOM 740 N N . VAL A 1 96 ? 11.325 -0.716 2.052 1.00 82.19 96 VAL A N 1
ATOM 741 C CA . VAL A 1 96 ? 11.197 -1.276 3.412 1.00 82.19 96 VAL A CA 1
ATOM 742 C C . VAL A 1 96 ? 11.118 -0.177 4.467 1.00 82.19 96 VAL A C 1
ATOM 744 O O . VAL A 1 96 ? 10.213 -0.208 5.294 1.00 82.19 96 VAL A O 1
ATOM 747 N N . ASP A 1 97 ? 12.008 0.815 4.406 1.00 83.81 97 ASP A N 1
ATOM 748 C CA . ASP A 1 97 ? 12.062 1.886 5.408 1.00 83.81 97 ASP A CA 1
ATOM 749 C C . ASP A 1 97 ? 10.805 2.763 5.369 1.00 83.81 97 ASP A C 1
ATOM 751 O O . ASP A 1 97 ? 10.186 3.003 6.403 1.00 83.81 97 ASP A O 1
ATOM 755 N N . SER A 1 98 ? 10.366 3.169 4.173 1.00 84.25 98 SER A N 1
ATOM 756 C CA . SER A 1 98 ? 9.144 3.968 3.993 1.00 84.25 98 SER A CA 1
ATOM 757 C C . SER A 1 98 ? 7.897 3.207 4.457 1.00 84.25 98 SER A C 1
ATOM 759 O O . SER A 1 98 ? 7.084 3.738 5.217 1.00 84.25 98 SER A O 1
ATOM 761 N N . ALA A 1 99 ? 7.774 1.931 4.084 1.00 87.56 99 ALA A N 1
ATOM 762 C CA . ALA A 1 99 ? 6.655 1.089 4.492 1.00 87.56 99 ALA A CA 1
ATOM 763 C C . ALA A 1 99 ? 6.666 0.821 6.009 1.00 87.56 99 ALA A C 1
ATOM 765 O O . ALA A 1 99 ? 5.614 0.831 6.650 1.00 87.56 99 ALA A O 1
ATOM 766 N N . ALA A 1 100 ? 7.846 0.634 6.611 1.00 88.38 100 ALA A N 1
ATOM 767 C CA . ALA A 1 100 ? 8.001 0.491 8.056 1.00 88.38 100 ALA A CA 1
ATOM 768 C C . ALA A 1 100 ? 7.654 1.790 8.801 1.00 88.38 100 ALA A C 1
ATOM 770 O O . ALA A 1 100 ? 7.007 1.745 9.850 1.00 88.38 100 ALA A O 1
ATOM 771 N N . SER A 1 101 ? 8.032 2.952 8.263 1.00 87.38 101 SER A N 1
ATOM 772 C CA . SER A 1 101 ? 7.596 4.252 8.775 1.00 87.38 101 SER A CA 1
ATOM 773 C C . SER A 1 101 ? 6.075 4.391 8.712 1.00 87.38 101 SER A C 1
ATOM 775 O O . SER A 1 101 ? 5.463 4.737 9.722 1.00 87.38 101 SER A O 1
ATOM 777 N N . GLU A 1 102 ? 5.442 4.051 7.587 1.00 90.50 102 GLU A N 1
ATOM 778 C CA . GLU A 1 102 ? 3.981 4.092 7.455 1.00 90.50 102 GLU A CA 1
ATOM 779 C C . GLU A 1 102 ? 3.286 3.148 8.447 1.00 90.50 102 GLU A C 1
ATOM 781 O O . GLU A 1 102 ? 2.308 3.538 9.094 1.00 90.50 102 GLU A O 1
ATOM 786 N N . LEU A 1 103 ? 3.822 1.937 8.637 1.00 92.44 103 LEU A N 1
ATOM 787 C CA . LEU A 1 103 ? 3.347 0.993 9.647 1.00 92.44 103 LEU A CA 1
ATOM 788 C C . LEU A 1 103 ? 3.429 1.596 11.054 1.00 92.44 103 LEU A C 1
ATOM 790 O O . LEU A 1 103 ? 2.452 1.540 11.803 1.00 92.44 103 LEU A O 1
ATOM 794 N N . ARG A 1 104 ? 4.564 2.206 11.420 1.00 90.25 104 ARG A N 1
ATOM 795 C CA . ARG A 1 104 ? 4.765 2.843 12.736 1.00 90.25 104 ARG A CA 1
ATOM 796 C C . ARG A 1 104 ? 3.783 3.986 12.983 1.00 90.25 104 ARG A C 1
ATOM 798 O O . ARG A 1 104 ? 3.218 4.073 14.077 1.00 90.25 104 ARG A O 1
ATOM 805 N N . ILE A 1 105 ? 3.568 4.843 11.983 1.00 88.62 105 ILE A N 1
ATOM 806 C CA . ILE A 1 105 ? 2.626 5.967 12.072 1.00 88.62 105 ILE A CA 1
ATOM 807 C C . ILE A 1 105 ? 1.204 5.433 12.226 1.00 88.62 105 ILE A C 1
ATOM 809 O O . ILE A 1 105 ? 0.500 5.809 13.163 1.00 88.62 105 ILE A O 1
ATOM 813 N N . SER A 1 106 ? 0.802 4.511 11.352 1.00 91.31 106 SER A N 1
ATOM 814 C CA . SER A 1 106 ? -0.554 3.963 11.350 1.00 91.31 106 SER A CA 1
ATOM 815 C C . SER A 1 106 ? -0.855 3.190 12.638 1.00 91.31 106 SER A C 1
ATOM 817 O O . SER A 1 106 ? -1.949 3.309 13.181 1.00 91.31 106 SER A O 1
ATOM 819 N N . THR A 1 107 ? 0.129 2.467 13.184 1.00 91.50 107 THR A N 1
ATOM 820 C CA . THR A 1 107 ? 0.006 1.769 14.477 1.00 91.50 107 THR A CA 1
ATOM 821 C C . THR A 1 107 ? -0.173 2.755 15.630 1.00 91.50 107 THR A C 1
ATOM 823 O O . THR A 1 107 ? -1.042 2.569 16.478 1.00 91.50 107 THR A O 1
ATOM 826 N N . SER A 1 108 ? 0.618 3.833 15.656 1.00 88.31 108 SER A N 1
ATOM 827 C CA . SER A 1 108 ? 0.499 4.878 16.683 1.00 88.31 108 SER A CA 1
ATOM 828 C C . SER A 1 108 ? -0.874 5.557 16.648 1.00 88.31 108 SER A C 1
ATOM 830 O O . SER A 1 108 ? -1.473 5.797 17.694 1.00 88.31 108 SER A O 1
ATOM 832 N N . LEU A 1 109 ? -1.397 5.828 15.449 1.00 88.69 109 LEU A N 1
ATOM 833 C CA . LEU A 1 109 ? -2.718 6.432 15.265 1.00 88.69 109 LEU A CA 1
ATOM 834 C C . LEU A 1 109 ? -3.853 5.478 15.650 1.00 88.69 109 LEU A C 1
ATOM 836 O O . LEU A 1 109 ? -4.805 5.925 16.287 1.00 88.69 109 LEU A O 1
ATOM 840 N N . ALA A 1 110 ? -3.722 4.185 15.342 1.00 89.19 110 ALA A N 1
ATOM 841 C CA . ALA A 1 110 ? -4.663 3.156 15.785 1.00 89.19 110 ALA A CA 1
ATOM 842 C C . ALA A 1 110 ? -4.725 3.064 17.311 1.00 89.19 110 ALA A C 1
ATOM 844 O O . ALA A 1 110 ? -5.808 3.102 17.890 1.00 89.19 110 ALA A O 1
ATOM 845 N N . LYS A 1 111 ? -3.571 3.076 17.982 1.00 88.12 111 LYS A N 1
ATOM 846 C CA . LYS A 1 111 ? -3.519 3.100 19.447 1.00 88.12 111 LYS A CA 1
ATOM 847 C C . LYS A 1 111 ? -4.168 4.362 20.032 1.00 88.12 111 LYS A C 1
ATOM 849 O O . LYS A 1 111 ? -4.977 4.276 20.949 1.00 88.12 111 LYS A O 1
ATOM 854 N N . ALA A 1 112 ? -3.869 5.538 19.477 1.00 84.81 112 ALA A N 1
ATOM 855 C CA . ALA A 1 112 ? -4.497 6.786 19.918 1.00 84.81 112 ALA A CA 1
ATOM 856 C C . ALA A 1 112 ? -6.025 6.792 19.687 1.00 84.81 112 ALA A C 1
ATOM 858 O O . ALA A 1 112 ? -6.770 7.446 20.422 1.00 84.81 112 ALA A O 1
ATOM 859 N N . ALA A 1 113 ? -6.510 6.069 18.671 1.00 87.00 113 ALA A N 1
ATOM 860 C CA . ALA A 1 113 ? -7.936 5.870 18.435 1.00 87.00 113 ALA A CA 1
ATOM 861 C C . ALA A 1 113 ? -8.589 5.033 19.544 1.00 87.00 113 ALA A C 1
ATOM 863 O O . ALA A 1 113 ? -9.655 5.407 20.034 1.00 87.00 113 ALA A O 1
ATOM 864 N N . GLU A 1 114 ? -7.937 3.948 19.972 1.00 86.81 114 GLU A N 1
ATOM 865 C CA . GLU A 1 114 ? -8.389 3.096 21.085 1.00 86.81 114 GLU A CA 1
ATOM 866 C C . GLU A 1 114 ? -8.460 3.863 22.413 1.00 86.81 114 GLU A C 1
ATOM 868 O O . GLU A 1 114 ? -9.356 3.632 23.222 1.00 86.81 114 GLU A O 1
ATOM 873 N N . GLU A 1 115 ? -7.569 4.838 22.609 1.00 87.44 115 GLU A N 1
ATOM 874 C CA . GLU A 1 115 ? -7.554 5.739 23.770 1.00 87.44 115 GLU A CA 1
ATOM 875 C C . GLU A 1 115 ? -8.683 6.797 23.744 1.00 87.44 115 GLU A C 1
ATOM 877 O O . GLU A 1 115 ? -8.809 7.604 24.666 1.00 87.44 115 GLU A O 1
ATOM 882 N N . GLY A 1 116 ? -9.548 6.782 22.722 1.00 82.56 116 GLY A N 1
ATOM 883 C CA . GLY A 1 116 ? -10.772 7.585 22.671 1.00 82.56 116 GLY A CA 1
ATOM 884 C C . GLY A 1 116 ? -10.601 8.981 22.073 1.00 82.56 116 GLY A C 1
ATOM 885 O O . GLY A 1 116 ? -11.413 9.870 22.339 1.00 82.56 116 GLY A O 1
ATOM 886 N N . THR A 1 117 ? -9.565 9.204 21.260 1.00 78.88 117 THR A N 1
ATOM 887 C CA . THR A 1 117 ? -9.327 10.510 20.626 1.00 78.88 117 THR A CA 1
ATOM 888 C C . THR A 1 117 ? -10.458 10.849 19.634 1.00 78.88 117 THR A C 1
ATOM 890 O O . THR A 1 117 ? -10.580 10.168 18.614 1.00 78.88 117 THR A O 1
ATOM 893 N N . PRO A 1 118 ? -11.251 11.928 19.829 1.00 77.19 118 PRO A N 1
ATOM 894 C CA . PRO A 1 118 ? -12.428 12.218 18.991 1.00 77.19 118 PRO A CA 1
ATOM 895 C C . PRO A 1 118 ? -12.127 12.372 17.493 1.00 77.19 118 PRO A C 1
ATOM 897 O O . PRO A 1 118 ? -12.973 12.093 16.646 1.00 77.19 118 PRO A O 1
ATOM 900 N N . ASN A 1 119 ? -10.907 12.793 17.154 1.00 80.12 119 ASN A N 1
ATOM 901 C CA . ASN A 1 119 ? -10.477 13.015 15.773 1.00 80.12 119 ASN A CA 1
ATOM 902 C C . ASN A 1 119 ? -10.058 11.729 15.046 1.00 80.12 119 ASN A C 1
ATOM 904 O O . ASN A 1 119 ? -9.892 11.754 13.829 1.00 80.12 119 ASN A O 1
ATOM 908 N N . ALA A 1 120 ? -9.909 10.605 15.754 1.00 83.69 120 ALA A N 1
ATOM 909 C CA . ALA A 1 120 ? -9.462 9.349 15.158 1.00 83.69 120 ALA A CA 1
ATOM 910 C C . ALA A 1 120 ? -10.421 8.813 14.082 1.00 83.69 120 ALA A C 1
ATOM 912 O O . ALA A 1 120 ? -9.990 8.137 13.149 1.00 83.69 120 ALA A O 1
ATOM 913 N N . ARG A 1 121 ? -11.711 9.173 14.153 1.00 83.50 121 ARG A N 1
ATOM 914 C CA . ARG A 1 121 ? -12.706 8.819 13.128 1.00 83.50 121 ARG A CA 1
ATOM 915 C C . ARG A 1 121 ? -12.369 9.368 11.735 1.00 83.50 121 ARG A C 1
ATOM 917 O O . ARG A 1 121 ? -12.748 8.748 10.748 1.00 83.50 121 ARG A O 1
ATOM 924 N N . HIS A 1 122 ? -11.617 10.470 11.662 1.00 86.06 122 HIS A N 1
ATOM 925 C CA . HIS A 1 122 ? -11.202 11.135 10.420 1.00 86.06 122 HIS A CA 1
ATOM 926 C C . HIS A 1 122 ? -9.853 10.634 9.882 1.00 86.06 122 HIS A C 1
ATOM 928 O O . HIS A 1 122 ? -9.301 11.218 8.951 1.00 86.06 122 HIS A O 1
ATOM 934 N N . VAL A 1 123 ? -9.300 9.567 10.458 1.00 88.81 123 VAL A N 1
ATOM 935 C CA . VAL A 1 123 ? -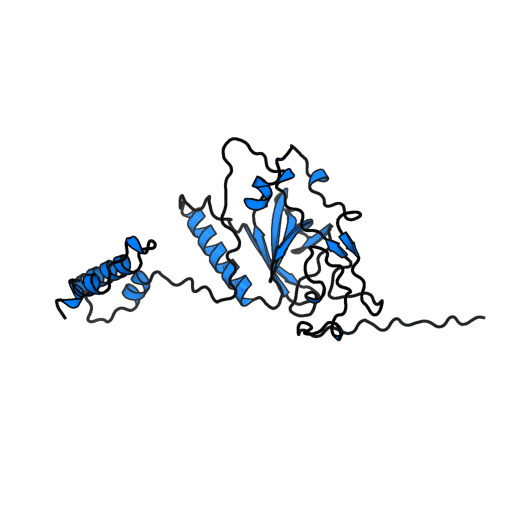8.037 8.955 10.038 1.00 88.81 123 VAL A CA 1
ATOM 936 C C . VAL A 1 123 ? -8.293 7.487 9.718 1.00 88.81 123 VAL A C 1
ATOM 938 O O . VAL A 1 123 ? -9.015 6.800 10.446 1.00 88.81 123 VAL A O 1
ATOM 941 N N . LEU A 1 124 ? -7.741 7.006 8.605 1.00 91.12 124 LEU A N 1
ATOM 942 C CA . LEU A 1 124 ? -7.843 5.605 8.219 1.00 91.12 124 LEU A CA 1
ATOM 943 C C . LEU A 1 124 ? -7.058 4.739 9.212 1.00 91.12 124 LEU A C 1
ATOM 945 O O . LEU A 1 124 ? -5.869 4.956 9.435 1.00 91.12 124 LEU A O 1
ATOM 949 N N . GLN A 1 125 ? -7.737 3.764 9.810 1.00 92.50 125 GLN A N 1
ATOM 950 C CA . GLN A 1 125 ? -7.175 2.940 10.878 1.00 92.50 125 GLN A CA 1
ATOM 951 C C . GLN A 1 125 ? -6.561 1.662 10.316 1.00 92.50 125 GLN A C 1
ATOM 953 O O . GLN A 1 125 ? -7.174 0.997 9.482 1.00 92.50 125 GLN A O 1
ATOM 958 N N . LEU A 1 126 ? -5.361 1.313 10.781 1.00 95.44 126 LEU A N 1
ATOM 959 C CA . LEU A 1 126 ? -4.704 0.057 10.428 1.00 95.44 126 LEU A CA 1
ATOM 960 C C . LEU A 1 126 ? -5.411 -1.114 11.120 1.00 95.44 126 LEU A C 1
ATOM 962 O O . LEU A 1 126 ? -5.582 -1.097 12.335 1.00 95.44 126 LEU A O 1
ATOM 966 N N . LEU A 1 127 ? -5.785 -2.140 10.357 1.00 95.50 127 LEU A N 1
ATOM 967 C CA . LEU A 1 127 ? -6.374 -3.377 10.887 1.00 95.50 127 LEU A CA 1
ATOM 968 C C . LEU A 1 127 ? -5.313 -4.432 11.208 1.00 95.50 127 LEU A C 1
ATOM 970 O O . LEU A 1 127 ? -5.522 -5.297 12.053 1.00 95.50 127 LEU A O 1
ATOM 974 N N . GLY A 1 128 ? -4.183 -4.386 10.507 1.00 95.94 128 GLY A N 1
ATOM 975 C CA . GLY A 1 128 ? -3.082 -5.318 10.687 1.00 95.94 128 GLY A CA 1
ATOM 976 C C . GLY A 1 128 ? -2.016 -5.157 9.613 1.00 95.94 128 GLY A C 1
ATOM 977 O O . GLY A 1 128 ? -2.124 -4.317 8.720 1.00 95.94 128 GLY A O 1
ATOM 978 N N . SER A 1 129 ? -0.978 -5.979 9.701 1.00 97.50 129 SER A N 1
ATOM 979 C CA . SER A 1 129 ? 0.068 -6.061 8.683 1.00 97.50 129 SER A CA 1
ATOM 980 C C . SER A 1 129 ? 0.669 -7.460 8.638 1.00 97.50 129 SER A C 1
ATOM 982 O O . SER A 1 129 ? 0.579 -8.203 9.617 1.00 97.50 129 SER A O 1
ATOM 984 N N . PHE A 1 130 ? 1.259 -7.814 7.502 1.00 97.75 130 PHE A N 1
ATOM 985 C CA . PHE A 1 130 ? 1.987 -9.066 7.309 1.00 97.75 130 PHE A CA 1
ATOM 986 C C . PHE A 1 130 ? 3.062 -8.900 6.230 1.00 97.75 130 PHE A C 1
ATOM 988 O O . PHE A 1 130 ? 3.100 -7.890 5.525 1.00 97.75 130 PHE A O 1
ATOM 995 N N . GLU A 1 131 ? 3.943 -9.889 6.100 1.00 97.56 131 GLU A N 1
ATOM 996 C CA . GLU A 1 131 ? 4.941 -9.942 5.033 1.00 97.56 131 GLU A CA 1
ATOM 997 C C . GLU A 1 131 ? 4.547 -10.976 3.980 1.00 97.56 131 GLU A C 1
ATOM 999 O O . GLU A 1 131 ? 4.294 -12.135 4.305 1.00 97.56 131 GLU A O 1
ATOM 1004 N N . GLU A 1 132 ? 4.570 -10.578 2.711 1.00 97.62 132 GLU A N 1
ATOM 1005 C CA . GLU A 1 132 ? 4.342 -11.469 1.576 1.00 97.62 132 GLU A CA 1
ATOM 1006 C C . GLU A 1 132 ? 5.655 -11.687 0.816 1.00 97.62 132 GLU A C 1
ATOM 1008 O O . GLU A 1 132 ? 6.369 -10.734 0.483 1.00 97.62 132 GLU A O 1
ATOM 1013 N N . ARG A 1 133 ? 6.005 -12.947 0.539 1.00 96.88 133 ARG A N 1
ATOM 1014 C CA . ARG A 1 133 ? 7.244 -13.290 -0.177 1.00 96.88 133 ARG A CA 1
ATOM 1015 C C . ARG A 1 133 ? 6.936 -13.617 -1.626 1.00 96.88 133 ARG A C 1
ATOM 1017 O O . ARG A 1 133 ? 6.166 -14.522 -1.917 1.00 96.88 133 ARG A O 1
ATOM 1024 N N . GLY A 1 134 ? 7.610 -12.931 -2.542 1.00 94.56 134 GLY A N 1
ATOM 1025 C CA . GLY A 1 134 ? 7.433 -13.119 -3.976 1.00 94.56 134 GLY A CA 1
ATOM 1026 C C . GLY A 1 134 ? 8.739 -13.185 -4.762 1.00 94.56 134 GLY A C 1
ATOM 1027 O O . GLY A 1 134 ? 9.832 -13.106 -4.198 1.00 94.56 134 GLY A O 1
ATOM 1028 N N . PRO A 1 135 ? 8.645 -13.277 -6.100 1.00 95.31 135 PRO A N 1
ATOM 1029 C CA . PRO A 1 135 ? 9.815 -13.306 -6.983 1.00 95.31 135 PRO A CA 1
ATOM 1030 C C . PRO A 1 135 ? 10.636 -12.007 -6.944 1.00 95.31 135 PRO A C 1
ATOM 1032 O O . PRO A 1 135 ? 11.803 -12.007 -7.337 1.00 95.31 135 PRO A O 1
ATOM 1035 N N . ASN A 1 136 ? 10.032 -10.916 -6.465 1.00 96.56 136 ASN A N 1
ATOM 1036 C CA . ASN A 1 136 ? 10.635 -9.589 -6.397 1.00 96.56 136 ASN A CA 1
ATOM 1037 C C . ASN A 1 136 ? 11.187 -9.237 -5.007 1.00 96.56 136 ASN A C 1
ATOM 1039 O O . ASN A 1 136 ? 11.755 -8.159 -4.853 1.00 96.56 136 ASN A O 1
ATOM 1043 N N . GLY A 1 137 ? 11.089 -10.150 -4.034 1.00 95.81 137 GLY A N 1
ATOM 1044 C CA . GLY A 1 137 ? 11.586 -9.980 -2.670 1.00 95.81 137 GLY A CA 1
ATOM 1045 C C . GLY A 1 137 ? 10.493 -10.173 -1.618 1.00 95.81 137 GLY A C 1
ATOM 1046 O O . GLY A 1 137 ? 9.521 -10.896 -1.843 1.00 95.81 137 GLY A O 1
ATOM 1047 N N . THR A 1 138 ? 10.682 -9.552 -0.457 1.00 96.94 138 THR A N 1
ATOM 1048 C CA . THR A 1 138 ? 9.701 -9.538 0.638 1.00 96.94 138 THR A CA 1
ATOM 1049 C C . THR A 1 138 ? 8.994 -8.192 0.652 1.00 96.94 138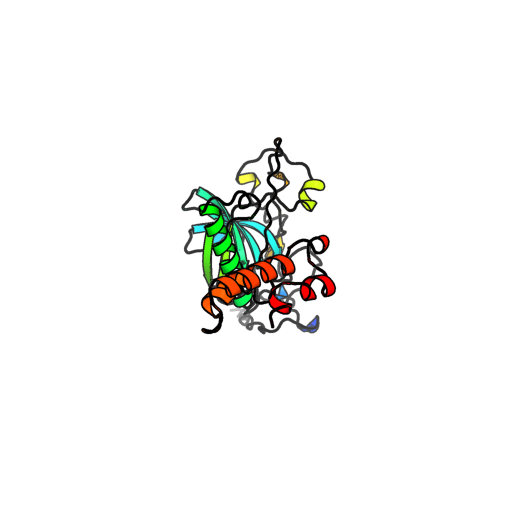 THR A C 1
ATOM 1051 O O . THR A 1 138 ? 9.646 -7.153 0.545 1.00 96.94 138 THR A O 1
ATOM 1054 N N . HIS A 1 139 ? 7.674 -8.218 0.786 1.00 97.38 139 HIS A N 1
ATOM 1055 C CA . HIS A 1 139 ? 6.809 -7.050 0.698 1.00 97.38 139 HIS A CA 1
ATOM 1056 C C . HIS A 1 139 ? 6.037 -6.880 2.003 1.00 97.38 139 HIS A C 1
ATOM 1058 O O . HIS A 1 139 ? 5.352 -7.809 2.431 1.00 97.38 139 HIS A O 1
ATOM 1064 N N . LEU A 1 140 ? 6.116 -5.698 2.617 1.00 97.44 140 LEU A N 1
ATOM 1065 C CA . LEU A 1 140 ? 5.232 -5.353 3.727 1.00 97.44 140 LEU A CA 1
ATOM 1066 C C . LEU A 1 140 ? 3.835 -5.053 3.175 1.00 97.44 140 LEU A C 1
ATOM 1068 O O . LEU A 1 140 ? 3.677 -4.220 2.277 1.00 97.44 140 LEU A O 1
ATOM 1072 N N . VAL A 1 141 ? 2.832 -5.735 3.719 1.00 98.06 141 VAL A N 1
ATOM 1073 C CA . VAL A 1 141 ? 1.424 -5.544 3.378 1.00 98.06 141 VAL A CA 1
ATOM 1074 C C . VAL A 1 141 ? 0.706 -4.922 4.564 1.00 98.06 141 VAL A C 1
ATOM 1076 O O . VAL A 1 141 ? 0.708 -5.475 5.663 1.00 98.06 141 VAL A O 1
ATOM 1079 N N . LEU A 1 142 ? 0.081 -3.771 4.333 1.00 97.56 142 LEU A N 1
ATOM 1080 C CA . LEU A 1 142 ? -0.742 -3.068 5.313 1.00 97.56 142 LEU A CA 1
ATOM 1081 C C . LEU A 1 142 ? -2.219 -3.327 5.010 1.00 97.56 142 LEU A C 1
ATOM 1083 O O . LEU A 1 142 ? -2.657 -3.196 3.864 1.00 97.56 142 LEU A O 1
ATOM 1087 N N . VAL A 1 143 ? -2.978 -3.701 6.037 1.00 97.88 143 VAL A N 1
ATOM 1088 C CA . VAL A 1 143 ? -4.394 -4.064 5.927 1.00 97.88 143 VAL A CA 1
ATOM 1089 C C . VAL A 1 143 ? -5.245 -2.929 6.481 1.00 97.88 143 VAL A C 1
ATOM 1091 O O . VAL A 1 143 ? -5.114 -2.560 7.648 1.00 97.88 143 VAL A O 1
ATOM 1094 N N . TYR A 1 144 ? -6.141 -2.398 5.656 1.00 96.69 144 TYR A N 1
ATOM 1095 C CA . TYR A 1 144 ? -7.026 -1.284 5.990 1.00 96.69 144 TYR A CA 1
ATOM 1096 C C . TYR A 1 144 ? -8.495 -1.632 5.713 1.00 96.69 144 TYR A C 1
ATOM 1098 O O . TYR A 1 144 ? -8.780 -2.530 4.914 1.00 96.69 144 TYR A O 1
ATOM 1106 N N . PRO A 1 145 ? -9.456 -0.906 6.313 1.00 94.19 145 PRO A N 1
ATOM 1107 C CA . PRO A 1 145 ? -10.834 -0.925 5.850 1.00 94.19 145 PRO A CA 1
ATOM 1108 C C . PRO A 1 145 ? -10.906 -0.455 4.388 1.00 94.19 145 PRO A C 1
ATOM 1110 O O . PRO A 1 145 ? -10.171 0.464 4.008 1.00 94.19 145 PRO A O 1
ATOM 1113 N N . PRO A 1 146 ? -11.782 -1.041 3.559 1.00 92.06 146 PRO A N 1
ATOM 1114 C CA . PRO A 1 146 ? -12.000 -0.551 2.210 1.00 92.06 146 PRO A CA 1
ATOM 1115 C C . PRO A 1 146 ? -12.650 0.835 2.262 1.00 92.06 146 PRO A C 1
ATOM 1117 O O . PRO A 1 146 ? -13.595 1.066 3.016 1.00 92.06 146 PRO A O 1
ATOM 1120 N N . MET A 1 147 ? -12.143 1.750 1.439 1.00 88.75 147 MET A N 1
ATOM 1121 C CA . MET A 1 147 ? -12.707 3.084 1.256 1.00 88.75 147 MET A CA 1
ATOM 1122 C C . MET A 1 147 ? -13.375 3.166 -0.113 1.00 88.75 147 MET A C 1
ATOM 1124 O O . MET A 1 147 ? -12.905 2.559 -1.076 1.00 88.75 147 MET A O 1
ATOM 1128 N N . ALA A 1 148 ? -14.457 3.936 -0.196 1.00 83.44 148 ALA A N 1
ATOM 1129 C CA . ALA A 1 148 ? -15.209 4.107 -1.429 1.00 83.44 148 ALA A CA 1
ATOM 1130 C C . ALA A 1 148 ? -14.347 4.726 -2.542 1.00 83.44 148 ALA A C 1
ATOM 1132 O O . ALA A 1 148 ? -14.142 4.144 -3.596 1.00 83.44 148 ALA A O 1
ATOM 1133 N N . GLY A 1 149 ? -13.764 5.890 -2.309 1.00 80.69 149 GLY A N 1
ATOM 1134 C CA . GLY A 1 149 ? -12.885 6.503 -3.288 1.00 80.69 149 GLY A CA 1
ATOM 1135 C C . GLY A 1 149 ? -12.294 7.788 -2.762 1.00 80.69 149 GLY A C 1
ATOM 1136 O O . GLY A 1 149 ? -12.535 8.181 -1.619 1.00 80.69 149 GLY A O 1
ATOM 1137 N N . THR A 1 150 ? -11.515 8.449 -3.605 1.00 79.44 150 THR A N 1
ATOM 1138 C CA . THR A 1 150 ? -11.054 9.799 -3.293 1.00 79.44 150 THR A CA 1
ATOM 1139 C C . THR A 1 150 ? -12.221 10.781 -3.377 1.00 79.44 150 THR A C 1
ATOM 1141 O O . THR A 1 150 ? -13.162 10.580 -4.149 1.00 79.44 150 THR A O 1
ATOM 1144 N N . LEU A 1 151 ? -12.136 11.884 -2.629 1.00 74.88 151 LEU A N 1
ATOM 1145 C CA . LEU A 1 151 ? -13.132 12.955 -2.705 1.00 74.88 151 LEU A CA 1
ATOM 1146 C C . LEU A 1 151 ? -13.290 13.483 -4.142 1.00 74.88 151 LEU A C 1
ATOM 1148 O O . LEU A 1 151 ? -14.407 13.745 -4.572 1.00 74.88 151 LEU A O 1
ATOM 1152 N N . ALA A 1 152 ? -12.191 13.581 -4.898 1.00 70.38 152 ALA A N 1
ATOM 1153 C CA . ALA A 1 152 ? -12.223 13.986 -6.302 1.00 70.38 152 ALA A CA 1
ATOM 1154 C C . ALA A 1 152 ? -13.079 13.028 -7.150 1.00 70.38 152 ALA A C 1
ATOM 1156 O O . ALA A 1 152 ? -13.970 13.465 -7.868 1.00 70.38 152 ALA A O 1
ATOM 1157 N N . SER A 1 153 ? -12.877 11.718 -6.988 1.00 71.75 153 SER A N 1
ATOM 1158 C CA . SER A 1 153 ? -13.617 10.691 -7.732 1.00 71.75 153 SER A CA 1
ATOM 1159 C C . SER A 1 153 ? -15.110 10.654 -7.384 1.00 71.75 153 SER A C 1
ATOM 1161 O O . SER A 1 153 ? -15.933 10.381 -8.255 1.00 71.75 153 SER A O 1
ATOM 1163 N N . MET A 1 154 ? -15.462 10.947 -6.127 1.00 69.75 154 MET A N 1
ATOM 1164 C CA . MET A 1 154 ? -16.856 11.025 -5.668 1.00 69.75 154 MET A CA 1
ATOM 1165 C C . MET A 1 154 ? -17.600 12.251 -6.200 1.00 69.75 154 MET A C 1
ATOM 1167 O O . MET A 1 154 ? -18.784 12.162 -6.498 1.00 69.75 154 MET A O 1
ATOM 1171 N N . VAL A 1 155 ? -16.930 13.399 -6.336 1.00 66.19 155 VAL A N 1
ATOM 1172 C CA . VAL A 1 155 ? -17.552 14.602 -6.924 1.00 66.19 155 VAL A CA 1
ATOM 1173 C C . VAL A 1 155 ? -17.929 14.369 -8.390 1.00 66.19 155 VAL A C 1
ATOM 1175 O O . VAL A 1 155 ? -18.900 14.939 -8.880 1.00 66.19 155 VAL A O 1
ATOM 1178 N N . GLU A 1 156 ? -17.182 13.514 -9.082 1.00 64.50 156 GLU A N 1
ATOM 1179 C CA . GLU A 1 156 ? -17.378 13.232 -10.502 1.00 64.50 156 GLU A CA 1
ATOM 1180 C C . GLU A 1 156 ? -18.470 12.181 -10.778 1.00 64.50 156 GLU A C 1
ATOM 1182 O O . GLU A 1 156 ? -18.976 12.134 -11.898 1.00 64.50 156 GLU A O 1
ATOM 1187 N N . ASN A 1 157 ? -18.866 11.357 -9.794 1.00 64.19 157 ASN A N 1
ATOM 1188 C CA . ASN A 1 157 ? -19.705 10.173 -10.026 1.00 64.19 157 ASN A CA 1
ATOM 1189 C C . ASN A 1 157 ? -20.672 9.882 -8.854 1.00 64.19 157 ASN A C 1
ATOM 1191 O O . ASN A 1 157 ? -20.240 9.792 -7.707 1.00 64.19 157 ASN A O 1
ATOM 1195 N N . LEU A 1 158 ? -21.971 9.668 -9.132 1.00 55.78 158 LEU A N 1
ATOM 1196 C CA . LEU A 1 158 ? -22.995 9.341 -8.118 1.00 55.78 158 LEU A CA 1
ATOM 1197 C C . LEU A 1 158 ? -23.380 7.833 -8.125 1.00 55.78 158 LEU A C 1
ATOM 1199 O O . LEU A 1 158 ? -23.615 7.289 -9.203 1.00 55.78 158 LEU A O 1
ATOM 1203 N N . PRO A 1 159 ? -23.484 7.168 -6.955 1.00 59.97 159 PRO A N 1
ATOM 1204 C CA . PRO A 1 159 ? -23.611 5.701 -6.819 1.00 59.97 159 PRO A CA 1
ATOM 1205 C C . PRO A 1 159 ? -25.029 5.083 -6.833 1.00 59.97 159 PRO A C 1
ATOM 1207 O O . PRO A 1 159 ? -26.032 5.787 -6.701 1.00 59.97 159 PRO A O 1
ATOM 1210 N N . GLN A 1 160 ? -25.090 3.737 -6.934 1.00 54.34 160 GLN A N 1
ATOM 1211 C CA . GLN A 1 160 ? -26.276 2.865 -6.747 1.00 54.34 160 GLN A CA 1
ATOM 1212 C C . GLN A 1 160 ? -25.963 1.599 -5.899 1.00 54.34 160 GLN A C 1
ATOM 1214 O O . GLN A 1 160 ? -24.810 1.220 -5.734 1.00 54.34 160 GLN A O 1
ATOM 1219 N N . ASN A 1 161 ? -26.996 0.932 -5.355 1.00 50.44 161 ASN A N 1
ATOM 1220 C CA . ASN A 1 161 ? -26.892 -0.238 -4.449 1.00 50.44 161 ASN A CA 1
ATOM 1221 C C . ASN A 1 161 ? -26.475 -1.548 -5.148 1.00 50.44 161 ASN A C 1
ATOM 1223 O O . ASN A 1 161 ? -27.073 -1.884 -6.169 1.00 50.44 161 ASN A O 1
ATOM 1227 N N . LEU A 1 162 ? -25.530 -2.315 -4.569 1.00 53.47 162 LEU A N 1
ATOM 1228 C CA . LEU A 1 162 ? -24.891 -3.489 -5.203 1.00 53.47 162 LEU A CA 1
ATOM 1229 C C . LEU A 1 162 ? -24.333 -4.546 -4.199 1.00 53.47 162 LEU A C 1
ATOM 1231 O O . LEU A 1 162 ? -24.190 -4.273 -3.007 1.00 53.47 162 LEU A O 1
ATOM 1235 N N . ASN A 1 163 ? -23.996 -5.747 -4.701 1.00 60.03 163 ASN A N 1
ATOM 1236 C CA . ASN A 1 163 ? -23.632 -6.986 -3.981 1.00 60.03 163 ASN A CA 1
ATOM 1237 C C . ASN A 1 163 ? -22.151 -7.406 -4.225 1.00 60.03 163 ASN A C 1
ATOM 1239 O O . ASN A 1 163 ? -21.464 -6.823 -5.055 1.00 60.03 163 ASN A O 1
ATOM 1243 N N . GLU A 1 164 ? -21.634 -8.474 -3.581 1.00 63.12 164 GLU A N 1
ATOM 1244 C CA . GLU A 1 164 ? -20.232 -8.945 -3.780 1.00 63.12 164 GLU A CA 1
ATOM 1245 C C . GLU A 1 164 ? -19.893 -9.278 -5.240 1.00 63.12 164 GLU A C 1
ATOM 1247 O O . GLU A 1 164 ? -18.804 -8.953 -5.708 1.00 63.12 164 GLU A O 1
ATOM 1252 N N . VAL A 1 165 ? -20.816 -9.904 -5.976 1.00 72.44 165 VAL A N 1
ATOM 1253 C CA . VAL A 1 165 ? -20.620 -10.204 -7.405 1.00 72.44 165 VAL A CA 1
ATOM 1254 C C . VAL A 1 165 ? -20.321 -8.924 -8.182 1.00 72.44 165 VAL A C 1
ATOM 1256 O O . VAL A 1 165 ? -19.435 -8.914 -9.034 1.00 72.44 165 VAL A O 1
ATOM 1259 N N . ASP A 1 166 ? -20.974 -7.826 -7.814 1.00 73.00 166 ASP A N 1
ATOM 1260 C CA . ASP A 1 166 ? -20.782 -6.529 -8.446 1.00 73.00 166 ASP A CA 1
ATOM 1261 C C . ASP A 1 166 ? -19.433 -5.897 -8.063 1.00 73.00 166 ASP A C 1
ATOM 1263 O O . ASP A 1 166 ? -18.909 -5.080 -8.817 1.00 73.00 166 ASP A O 1
ATOM 1267 N N . LEU A 1 167 ? -18.833 -6.289 -6.929 1.00 77.44 167 LEU A N 1
ATOM 1268 C CA . LEU A 1 167 ? -17.485 -5.881 -6.502 1.00 77.44 167 LEU A CA 1
ATOM 1269 C C . LEU A 1 167 ? -16.370 -6.676 -7.194 1.00 77.44 167 LEU A C 1
ATOM 1271 O O . LEU A 1 167 ? -15.215 -6.241 -7.192 1.00 77.44 167 LEU A O 1
ATOM 1275 N N . THR A 1 168 ? -16.662 -7.824 -7.805 1.00 83.06 168 THR A N 1
ATOM 1276 C CA . THR A 1 168 ? -15.634 -8.561 -8.550 1.00 83.06 168 THR A CA 1
ATOM 1277 C C . THR A 1 168 ? -15.221 -7.796 -9.805 1.00 83.06 168 THR A C 1
ATOM 1279 O O . THR A 1 168 ? -16.026 -7.128 -10.453 1.00 83.06 168 THR A O 1
ATOM 1282 N N . GLN A 1 169 ? -13.927 -7.813 -10.114 1.00 86.19 169 GLN A N 1
ATOM 1283 C CA . GLN A 1 169 ? -13.395 -7.145 -11.296 1.00 86.19 169 GLN A CA 1
ATOM 1284 C C . GLN A 1 169 ? -13.490 -8.069 -12.519 1.00 86.19 169 GLN A C 1
ATOM 1286 O O . GLN A 1 169 ? -12.961 -9.181 -12.495 1.00 86.19 169 GLN A O 1
ATOM 1291 N N . ASN A 1 170 ? -14.136 -7.610 -13.598 1.00 86.81 170 ASN A N 1
ATOM 1292 C CA . ASN A 1 170 ? -14.226 -8.375 -14.845 1.00 86.81 170 ASN A CA 1
ATOM 1293 C C . ASN A 1 170 ? -12.876 -8.381 -15.576 1.00 86.81 170 ASN A C 1
ATOM 1295 O O . ASN A 1 170 ? -12.508 -7.426 -16.262 1.00 86.81 170 ASN A O 1
ATOM 1299 N N . THR A 1 171 ? -12.157 -9.494 -15.477 1.00 86.62 171 THR A N 1
ATOM 1300 C CA . THR A 1 171 ? -10.812 -9.609 -16.037 1.00 86.62 171 THR A CA 1
ATOM 1301 C C . THR A 1 171 ? -10.764 -9.541 -17.565 1.00 86.62 171 THR A C 1
ATOM 1303 O O . THR A 1 171 ? -9.733 -9.146 -18.099 1.00 86.62 171 THR A O 1
ATOM 1306 N N . GLU A 1 172 ? -11.849 -9.844 -18.283 1.00 86.25 172 GLU A N 1
ATOM 1307 C CA . GLU A 1 172 ? -11.877 -9.806 -19.754 1.00 86.25 172 GLU A CA 1
ATOM 1308 C C . GLU A 1 172 ? -11.837 -8.379 -20.313 1.00 86.25 172 GLU A C 1
ATOM 1310 O O . GLU A 1 172 ? -11.302 -8.154 -21.398 1.00 86.25 172 GLU A O 1
ATOM 1315 N N . THR A 1 173 ? -12.389 -7.409 -19.580 1.00 86.75 173 THR A N 1
ATOM 1316 C CA . THR A 1 173 ? -12.534 -6.022 -20.049 1.00 86.75 173 THR A CA 1
ATOM 1317 C C . THR A 1 173 ? -11.658 -5.031 -19.293 1.00 86.75 173 THR A C 1
ATOM 1319 O O . THR A 1 173 ? -11.401 -3.942 -19.802 1.00 86.75 173 THR A O 1
ATOM 1322 N N . THR A 1 174 ? -11.169 -5.387 -18.101 1.00 88.88 174 THR A N 1
ATOM 1323 C CA . THR A 1 174 ? -10.416 -4.463 -17.238 1.00 88.88 174 THR A CA 1
ATOM 1324 C C . THR A 1 174 ? -8.968 -4.881 -16.998 1.00 88.88 174 THR A C 1
ATOM 1326 O O . THR A 1 174 ? -8.338 -4.382 -16.060 1.00 88.88 174 THR A O 1
ATOM 1329 N N . THR A 1 175 ? -8.435 -5.821 -17.781 1.00 91.00 175 THR A N 1
ATOM 1330 C CA . THR A 1 175 ? -7.032 -6.236 -17.681 1.00 91.00 175 THR A CA 1
ATOM 1331 C C . THR A 1 175 ? -6.316 -6.102 -19.008 1.00 91.00 175 THR A C 1
ATOM 1333 O O . THR A 1 175 ? -6.850 -6.452 -20.056 1.00 91.00 175 THR A O 1
ATOM 1336 N N . MET A 1 176 ? -5.096 -5.580 -18.958 1.00 90.56 176 MET A N 1
ATOM 1337 C CA . MET A 1 176 ? -4.247 -5.372 -20.122 1.00 90.56 176 MET A CA 1
ATOM 1338 C C . MET A 1 176 ? -3.203 -6.489 -20.158 1.00 90.56 176 MET A C 1
ATOM 1340 O O . MET A 1 176 ? -2.375 -6.552 -19.243 1.00 90.56 176 MET A O 1
ATOM 1344 N N . PRO A 1 177 ? -3.225 -7.386 -21.162 1.00 90.19 177 PRO A N 1
ATOM 1345 C CA . PRO A 1 177 ? -2.240 -8.452 -21.276 1.00 90.19 177 PRO A CA 1
ATOM 1346 C C . PRO A 1 177 ? -0.831 -7.879 -21.346 1.00 90.19 177 PRO A C 1
ATOM 1348 O O . PRO A 1 177 ? -0.544 -7.007 -22.171 1.00 90.19 177 PRO A O 1
ATOM 1351 N N . LEU A 1 178 ? 0.056 -8.395 -20.503 1.00 89.50 178 LEU A N 1
ATOM 1352 C CA . LEU A 1 178 ? 1.432 -7.941 -20.461 1.00 89.50 178 LEU A CA 1
ATOM 1353 C C . LEU A 1 178 ? 2.285 -8.830 -21.367 1.00 89.50 178 LEU A C 1
ATOM 1355 O O . LEU A 1 178 ? 2.385 -10.038 -21.157 1.00 89.50 178 LEU A O 1
ATOM 1359 N N . THR A 1 179 ? 2.885 -8.233 -22.397 1.00 87.00 179 THR A N 1
ATOM 1360 C CA . THR A 1 179 ? 3.715 -8.951 -23.376 1.00 87.00 179 THR A CA 1
ATOM 1361 C C . THR A 1 179 ? 5.126 -8.392 -23.349 1.00 87.00 179 THR A C 1
ATOM 1363 O O . THR A 1 179 ? 5.317 -7.185 -23.485 1.00 87.00 179 THR A O 1
ATOM 1366 N N . ARG A 1 180 ? 6.118 -9.268 -23.169 1.00 88.12 180 ARG A N 1
ATOM 1367 C CA . ARG A 1 180 ? 7.521 -8.872 -23.287 1.00 88.12 180 ARG A CA 1
ATOM 1368 C C . ARG A 1 180 ? 7.873 -8.579 -24.744 1.00 88.12 180 ARG A C 1
ATOM 1370 O O . ARG A 1 180 ? 7.447 -9.318 -25.630 1.00 88.12 180 ARG A O 1
ATOM 1377 N N . LEU A 1 181 ? 8.731 -7.590 -24.979 1.00 89.62 181 LEU A N 1
ATOM 1378 C CA . LEU A 1 181 ? 9.251 -7.237 -26.307 1.00 89.62 181 LEU A CA 1
ATOM 1379 C C . LEU A 1 181 ? 9.998 -8.406 -26.975 1.00 89.62 181 LEU A C 1
ATOM 1381 O O . LEU A 1 181 ? 9.983 -8.545 -28.194 1.00 89.62 181 LEU A O 1
ATOM 1385 N N . ASP A 1 182 ? 10.614 -9.286 -26.177 1.00 88.12 182 ASP A N 1
ATOM 1386 C CA . ASP A 1 182 ? 11.293 -10.499 -26.652 1.00 88.12 182 ASP A CA 1
ATOM 1387 C C . ASP A 1 182 ? 10.363 -11.719 -26.826 1.00 88.12 182 ASP A C 1
ATOM 1389 O O . ASP A 1 182 ? 10.833 -12.811 -27.155 1.00 88.12 182 ASP A O 1
ATOM 1393 N N . GLY A 1 183 ? 9.058 -11.557 -26.580 1.00 86.06 183 GLY A N 1
ATOM 1394 C CA . GLY A 1 183 ? 8.037 -12.600 -26.701 1.00 86.06 183 GLY A CA 1
ATOM 1395 C C . GLY A 1 183 ? 8.085 -13.696 -25.629 1.00 86.06 183 GLY A C 1
ATOM 1396 O O . GLY A 1 183 ? 7.333 -14.667 -25.723 1.00 86.06 183 GLY A O 1
ATOM 1397 N N . LYS A 1 184 ? 8.954 -13.591 -24.614 1.00 87.06 184 LYS A N 1
ATOM 1398 C CA . LYS A 1 184 ? 9.051 -14.591 -23.537 1.00 87.06 184 LYS A CA 1
ATOM 1399 C C . LYS A 1 184 ? 7.980 -14.360 -22.465 1.00 87.06 184 LYS A C 1
ATOM 1401 O O . LYS A 1 184 ? 7.447 -13.266 -22.310 1.00 87.06 184 LYS A O 1
ATOM 1406 N N . THR A 1 185 ? 7.684 -15.391 -21.675 1.00 86.06 185 THR A N 1
ATOM 1407 C CA . THR A 1 185 ? 6.889 -15.243 -20.443 1.00 86.06 185 THR A CA 1
ATOM 1408 C C . THR A 1 185 ? 7.727 -14.555 -19.368 1.00 86.06 185 THR A C 1
ATOM 1410 O O . THR A 1 185 ? 8.894 -14.898 -19.209 1.00 86.06 185 THR A O 1
ATOM 1413 N N . ASP A 1 186 ? 7.163 -13.612 -18.615 1.00 89.62 186 ASP A N 1
ATOM 1414 C CA . ASP A 1 186 ? 7.854 -12.982 -17.485 1.00 89.62 186 ASP A CA 1
ATOM 1415 C C . ASP A 1 186 ? 7.552 -13.714 -16.166 1.00 89.62 186 ASP A C 1
ATOM 1417 O O . ASP A 1 186 ? 6.436 -14.189 -15.964 1.00 89.62 186 ASP A O 1
ATOM 1421 N N . LEU A 1 187 ? 8.550 -13.841 -15.285 1.00 90.12 187 LEU A N 1
ATOM 1422 C CA . LEU A 1 187 ? 8.402 -14.481 -13.967 1.00 90.12 187 LEU A CA 1
ATOM 1423 C C . LEU A 1 187 ? 8.337 -13.470 -12.813 1.00 90.12 187 LEU A C 1
ATOM 1425 O O . LEU A 1 187 ? 8.075 -13.860 -11.678 1.00 90.12 187 LEU A O 1
ATOM 1429 N N . TRP A 1 188 ? 8.620 -12.198 -13.090 1.00 94.56 188 TRP A N 1
ATOM 1430 C CA . TRP A 1 188 ? 8.671 -11.114 -12.111 1.00 94.56 188 TRP A CA 1
ATOM 1431 C C . TRP A 1 188 ? 7.444 -10.213 -12.214 1.00 94.56 188 TRP A C 1
ATOM 1433 O O . TRP A 1 188 ? 7.037 -9.640 -11.207 1.00 94.56 188 TRP A O 1
ATOM 1443 N N . ALA A 1 189 ? 6.844 -10.114 -13.399 1.00 92.62 189 ALA A N 1
ATOM 1444 C CA . ALA A 1 189 ? 5.617 -9.372 -13.656 1.00 92.62 189 ALA A CA 1
ATOM 1445 C C . ALA A 1 189 ? 4.376 -10.276 -13.716 1.00 92.62 189 ALA A C 1
ATOM 1447 O O . ALA A 1 189 ? 4.483 -11.455 -14.072 1.00 92.62 189 ALA A O 1
ATOM 1448 N N . PRO A 1 190 ? 3.182 -9.744 -13.396 1.00 92.44 190 PRO A N 1
ATOM 1449 C CA . PRO A 1 190 ? 1.940 -10.464 -13.614 1.00 92.44 190 PRO A CA 1
ATOM 1450 C C . PRO A 1 190 ? 1.693 -10.670 -15.116 1.00 92.44 190 PRO A C 1
ATOM 1452 O O . PRO A 1 190 ? 2.322 -10.075 -15.988 1.00 92.44 190 PRO A O 1
ATOM 1455 N N . ARG A 1 191 ? 0.722 -11.528 -15.427 1.00 92.75 191 ARG A N 1
ATOM 1456 C CA . ARG A 1 191 ? 0.367 -11.884 -16.815 1.00 92.75 191 ARG A CA 1
ATOM 1457 C C . ARG A 1 191 ? -0.415 -10.766 -17.502 1.00 92.75 191 ARG A C 1
ATOM 1459 O O . ARG A 1 191 ? -0.511 -10.720 -18.724 1.00 92.75 191 ARG A O 1
ATOM 1466 N N . TYR A 1 192 ? -0.998 -9.896 -16.695 1.00 92.44 192 TYR A N 1
ATOM 1467 C CA . TYR A 1 192 ? -1.770 -8.745 -17.097 1.00 92.44 192 TYR A CA 1
ATOM 1468 C C . TYR A 1 192 ? -1.663 -7.687 -16.004 1.00 92.44 192 TYR A C 1
ATOM 1470 O O . TYR A 1 192 ? -1.395 -8.017 -14.847 1.00 92.44 192 TYR A O 1
ATOM 1478 N N . LEU A 1 193 ? -1.935 -6.437 -16.359 1.00 92.50 193 LEU A N 1
ATOM 1479 C CA . LEU A 1 193 ? -2.137 -5.356 -15.400 1.00 92.50 193 LEU A CA 1
ATOM 1480 C C . LEU A 1 193 ? -3.625 -5.045 -15.306 1.00 92.50 193 LEU A C 1
ATOM 1482 O O . LEU A 1 193 ? -4.291 -4.865 -16.325 1.00 92.50 193 LEU A O 1
ATOM 1486 N N . ALA A 1 194 ? -4.161 -5.027 -14.088 1.00 91.25 194 ALA A N 1
ATOM 1487 C CA . ALA A 1 194 ? -5.546 -4.646 -13.848 1.00 91.25 194 ALA A CA 1
ATOM 1488 C C . ALA A 1 194 ? -5.671 -3.118 -13.770 1.00 91.25 194 ALA A C 1
ATOM 1490 O O . ALA A 1 194 ? -4.821 -2.442 -13.177 1.00 91.25 194 ALA A O 1
ATOM 1491 N N . LEU A 1 195 ? -6.753 -2.580 -14.331 1.00 91.19 195 LEU A N 1
ATOM 1492 C CA . LEU A 1 195 ? -7.145 -1.190 -14.107 1.00 91.19 195 LEU A CA 1
ATOM 1493 C C . LEU A 1 195 ? -7.537 -0.994 -12.638 1.00 91.19 195 LEU A C 1
ATOM 1495 O O . LEU A 1 195 ? -8.188 -1.860 -12.049 1.00 91.19 195 LEU A O 1
ATOM 1499 N N . GLY A 1 196 ? -7.156 0.143 -12.053 1.00 86.12 196 GLY A N 1
ATOM 1500 C CA . GLY A 1 196 ? -7.640 0.530 -10.729 1.00 86.12 196 GLY A CA 1
ATOM 1501 C C . GLY A 1 196 ? -9.127 0.871 -10.791 1.00 86.12 196 GLY A C 1
ATOM 1502 O O . GLY A 1 196 ? -9.519 1.780 -11.518 1.00 86.12 196 GLY A O 1
ATOM 1503 N N . GLN A 1 197 ? -9.951 0.145 -10.040 1.00 87.00 197 GLN A N 1
ATOM 1504 C CA . GLN A 1 197 ? -11.384 0.392 -9.924 1.00 87.00 197 GLN A CA 1
ATOM 1505 C C . GLN A 1 197 ? -11.709 0.757 -8.481 1.00 87.00 197 GLN A C 1
ATOM 1507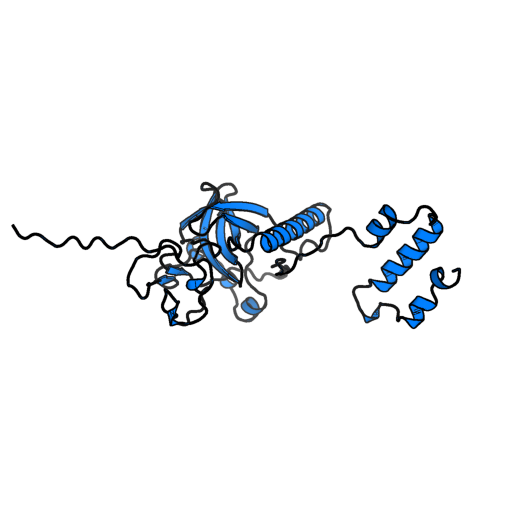 O O . GLN A 1 197 ? -11.807 -0.104 -7.606 1.00 87.00 197 GLN A O 1
ATOM 1512 N N . GLN A 1 198 ? -11.864 2.056 -8.239 1.00 84.38 198 GLN A N 1
ATOM 1513 C CA . GLN A 1 198 ? -12.336 2.557 -6.955 1.00 84.38 198 GLN A CA 1
ATOM 1514 C C . GLN A 1 198 ? -13.772 2.077 -6.687 1.00 84.38 198 GLN A C 1
ATOM 1516 O O . GLN A 1 198 ? -14.483 1.613 -7.578 1.00 84.38 198 GLN A O 1
ATOM 1521 N N . LEU A 1 199 ? -14.194 2.175 -5.435 1.00 84.25 199 LEU A N 1
ATOM 1522 C CA . LEU A 1 199 ? -15.482 1.699 -4.944 1.00 84.25 199 LEU A CA 1
ATOM 1523 C C . LEU A 1 199 ? -16.532 2.822 -4.816 1.00 84.25 199 LEU A C 1
ATOM 1525 O O . LEU A 1 199 ? -17.533 2.636 -4.128 1.00 84.25 199 LEU A O 1
ATOM 1529 N N . TYR A 1 200 ? -16.331 3.988 -5.445 1.00 74.19 200 TYR A N 1
ATOM 1530 C CA . TYR A 1 200 ? -17.234 5.135 -5.283 1.00 74.19 200 TYR A CA 1
ATOM 1531 C C . TYR A 1 200 ? -18.647 4.822 -5.775 1.00 74.19 200 TYR A C 1
ATOM 1533 O O . TYR A 1 200 ? -19.593 5.284 -5.155 1.00 74.19 200 TYR A O 1
ATOM 1541 N N . GLU A 1 201 ? -18.789 3.983 -6.808 1.00 73.25 201 GLU A N 1
ATOM 1542 C CA . GLU A 1 201 ? -20.075 3.523 -7.359 1.00 73.25 201 GLU A CA 1
ATOM 1543 C C . GLU A 1 201 ? -20.895 2.688 -6.362 1.00 73.25 201 GLU A C 1
ATOM 1545 O O . GLU A 1 201 ? -22.104 2.559 -6.532 1.00 73.25 201 GLU A O 1
ATOM 1550 N N . TYR A 1 202 ? -20.243 2.166 -5.315 1.00 75.25 202 TYR A N 1
ATOM 1551 C CA . TYR A 1 202 ? -20.826 1.328 -4.262 1.00 75.25 202 TYR A CA 1
ATOM 1552 C C . TYR A 1 202 ? -21.029 2.097 -2.951 1.00 75.25 202 TYR A C 1
ATOM 1554 O O . TYR A 1 202 ? -21.476 1.520 -1.959 1.00 75.25 202 TYR A O 1
ATOM 1562 N N . ALA A 1 203 ? -20.661 3.381 -2.901 1.00 70.69 203 ALA A N 1
ATOM 1563 C CA . ALA A 1 203 ? -20.852 4.192 -1.709 1.00 70.69 203 ALA A CA 1
ATOM 1564 C C . ALA A 1 203 ? -22.341 4.488 -1.510 1.00 70.69 203 ALA A C 1
ATOM 1566 O O . ALA A 1 203 ? -23.014 4.943 -2.425 1.00 70.69 203 ALA A O 1
ATOM 1567 N N . GLN A 1 204 ? -22.872 4.297 -0.308 1.00 67.75 204 GLN A N 1
ATOM 1568 C CA . GLN A 1 204 ? -24.191 4.832 0.021 1.00 67.75 204 GLN A CA 1
ATOM 1569 C C . GLN A 1 204 ? -24.012 6.268 0.509 1.00 67.75 204 GLN A C 1
ATOM 1571 O O . GLN A 1 204 ? -23.442 6.503 1.572 1.00 67.75 204 GLN A O 1
ATOM 1576 N N . LEU A 1 205 ? -24.463 7.233 -0.292 1.00 65.19 205 LEU A N 1
ATOM 1577 C CA . LEU A 1 205 ? -24.468 8.650 0.073 1.00 65.19 205 LEU A CA 1
ATOM 1578 C C . LEU A 1 205 ? -25.731 8.969 0.888 1.00 65.19 205 LEU A C 1
ATOM 1580 O O . LEU A 1 205 ? -26.589 9.722 0.434 1.00 65.19 205 LEU A O 1
ATOM 1584 N N . GLU A 1 206 ? -25.889 8.354 2.058 1.00 61.84 206 GLU A N 1
ATOM 1585 C CA . GLU A 1 206 ? -26.852 8.847 3.054 1.00 61.84 206 GLU A CA 1
ATOM 1586 C C . GLU A 1 206 ? -26.182 9.919 3.938 1.00 61.84 206 GLU A C 1
ATOM 1588 O O . GLU A 1 206 ? -24.962 10.055 3.911 1.00 61.84 206 GLU A O 1
ATOM 1593 N N . GLU A 1 207 ? -26.987 10.733 4.635 1.00 57.75 207 GLU A N 1
ATOM 1594 C CA . GLU A 1 207 ? -26.806 12.169 4.969 1.00 57.75 207 GLU A CA 1
ATOM 1595 C C . GLU A 1 207 ? -25.475 12.668 5.599 1.00 57.75 207 GLU A C 1
ATOM 1597 O O . GLU A 1 207 ? -25.311 13.879 5.756 1.00 57.75 207 GLU A O 1
ATOM 1602 N N . GLU A 1 208 ? -24.487 11.817 5.889 1.00 69.38 208 GLU A N 1
ATOM 1603 C CA . GLU A 1 208 ? -23.159 12.224 6.368 1.00 69.38 208 GLU A CA 1
ATOM 1604 C C . GLU A 1 208 ? -22.040 11.355 5.753 1.00 69.38 208 GLU A C 1
ATOM 1606 O O . GLU A 1 208 ? -21.882 10.178 6.073 1.00 69.38 208 GLU A O 1
ATOM 1611 N N . ILE A 1 209 ? -21.241 11.938 4.848 1.00 71.94 209 ILE A N 1
ATOM 1612 C CA . ILE A 1 209 ? -20.075 11.267 4.250 1.00 71.94 209 ILE A CA 1
ATOM 1613 C C . ILE A 1 209 ? -18.889 11.382 5.211 1.00 71.94 209 ILE A C 1
ATOM 1615 O O . ILE A 1 209 ? -18.321 12.463 5.386 1.00 71.94 209 ILE A O 1
ATOM 1619 N N . ASP A 1 210 ? -18.458 10.254 5.771 1.00 79.00 210 ASP A N 1
ATOM 1620 C CA . ASP A 1 210 ? -17.236 10.187 6.568 1.00 79.00 210 ASP A CA 1
ATOM 1621 C C . ASP A 1 210 ? -15.987 10.221 5.676 1.00 79.00 210 ASP A C 1
ATOM 1623 O O . ASP A 1 210 ? -15.632 9.253 4.998 1.00 79.00 210 ASP A O 1
ATOM 1627 N N . ILE A 1 211 ? -15.272 11.346 5.713 1.00 82.88 211 ILE A N 1
ATOM 1628 C CA . ILE A 1 211 ? -13.988 11.515 5.027 1.00 82.88 211 ILE A CA 1
ATOM 1629 C C . ILE A 1 211 ? -12.855 11.145 5.984 1.00 82.88 211 ILE A C 1
ATOM 1631 O O . ILE A 1 211 ? -12.793 11.633 7.119 1.00 82.88 211 ILE A O 1
ATOM 1635 N N . LYS A 1 212 ? -11.929 10.308 5.503 1.00 88.06 212 LYS A N 1
ATOM 1636 C CA . LYS A 1 212 ? -10.747 9.881 6.257 1.00 88.06 212 LYS A CA 1
ATOM 1637 C C . LYS A 1 212 ? -9.462 10.231 5.525 1.00 88.06 212 LYS A C 1
ATOM 1639 O O . LYS A 1 212 ? -9.342 9.999 4.326 1.00 88.06 212 LYS A O 1
ATOM 1644 N N . ILE A 1 213 ? -8.496 10.753 6.271 1.00 86.12 213 ILE A N 1
ATOM 1645 C CA . ILE A 1 213 ? -7.123 10.940 5.808 1.00 86.12 213 ILE A CA 1
ATOM 1646 C C . ILE A 1 213 ? -6.456 9.564 5.740 1.00 86.12 213 ILE A C 1
ATOM 1648 O O . ILE A 1 213 ? -6.540 8.776 6.685 1.00 86.12 213 ILE A O 1
ATOM 1652 N N . SER A 1 214 ? -5.798 9.291 4.622 1.00 87.31 214 SER A N 1
ATOM 1653 C CA . SER A 1 214 ? -5.040 8.070 4.355 1.00 87.31 214 SER A CA 1
ATOM 1654 C C . SER A 1 214 ? -3.684 8.417 3.743 1.00 87.31 214 SER A C 1
ATOM 1656 O O . SER A 1 214 ? -3.394 9.591 3.534 1.00 87.31 214 SER A O 1
ATOM 1658 N N . ASP A 1 215 ? -2.910 7.385 3.402 1.00 82.69 215 ASP A N 1
ATOM 1659 C CA . ASP A 1 215 ? -1.595 7.493 2.761 1.00 82.69 215 ASP A CA 1
ATOM 1660 C C . ASP A 1 215 ? -0.599 8.292 3.609 1.00 82.69 215 ASP A C 1
ATOM 1662 O O . ASP A 1 215 ? -0.280 9.450 3.355 1.00 82.69 215 ASP A O 1
ATOM 1666 N N . LEU A 1 216 ? -0.153 7.647 4.688 1.00 80.69 216 LEU A N 1
ATOM 1667 C CA . LEU A 1 216 ? 0.775 8.228 5.660 1.00 80.69 216 LEU A CA 1
ATOM 1668 C C . LEU A 1 216 ? 2.226 7.822 5.371 1.00 80.69 216 LEU A C 1
ATOM 1670 O O . LEU A 1 216 ? 3.114 8.063 6.189 1.00 80.69 216 LEU A O 1
ATOM 1674 N N . GLY A 1 217 ? 2.453 7.180 4.223 1.00 70.25 217 GLY A N 1
ATOM 1675 C CA . GLY A 1 217 ? 3.778 6.895 3.704 1.00 70.25 217 GLY A CA 1
ATOM 1676 C C . GLY A 1 217 ? 4.461 8.179 3.247 1.00 70.25 217 GLY A C 1
ATOM 1677 O O . GLY A 1 217 ? 3.851 9.045 2.624 1.00 70.25 217 GLY A O 1
ATOM 1678 N N . ALA A 1 218 ? 5.743 8.296 3.564 1.00 62.88 218 ALA A N 1
ATOM 1679 C CA . ALA A 1 218 ? 6.597 9.366 3.077 1.00 62.88 218 ALA A CA 1
ATOM 1680 C C . ALA A 1 218 ? 7.899 8.770 2.538 1.00 62.88 218 ALA A C 1
ATOM 1682 O O . ALA A 1 218 ? 8.369 7.739 3.024 1.00 62.88 218 ALA A O 1
ATOM 1683 N N . ASP A 1 219 ? 8.509 9.456 1.574 1.00 57.19 219 ASP A N 1
ATOM 1684 C CA . ASP A 1 219 ? 9.832 9.104 1.028 1.00 57.19 219 ASP A CA 1
ATOM 1685 C C . ASP A 1 219 ? 10.990 9.497 1.951 1.00 57.19 219 ASP A C 1
ATOM 1687 O O . ASP A 1 219 ? 12.162 9.347 1.610 1.00 57.19 219 ASP A O 1
ATOM 1691 N N . TYR A 1 220 ? 10.670 10.024 3.127 1.00 55.41 220 TYR A N 1
ATOM 1692 C CA . TYR A 1 220 ? 11.621 10.431 4.141 1.00 55.41 220 TYR A CA 1
ATOM 1693 C C . TYR A 1 220 ? 11.248 9.814 5.483 1.00 55.41 220 TYR A C 1
ATOM 1695 O O . TYR A 1 220 ? 10.079 9.563 5.780 1.00 55.41 220 TYR A O 1
ATOM 1703 N N . GLU A 1 221 ? 12.265 9.585 6.307 1.00 52.19 221 GLU A N 1
ATOM 1704 C CA . GLU A 1 221 ? 12.108 9.042 7.648 1.00 52.19 221 GLU A CA 1
ATOM 1705 C C . GLU A 1 221 ? 11.237 9.984 8.492 1.00 52.19 221 GLU A C 1
ATOM 1707 O O . GLU A 1 221 ? 11.625 11.102 8.843 1.00 52.19 221 GLU A O 1
ATOM 1712 N N . VAL A 1 222 ? 10.017 9.546 8.798 1.00 53.34 222 VAL A N 1
ATOM 1713 C CA . VAL A 1 222 ? 9.141 10.263 9.722 1.00 53.34 222 VAL A CA 1
ATOM 1714 C C . VAL A 1 222 ? 9.571 9.904 11.138 1.00 53.34 222 VAL A C 1
ATOM 1716 O O . VAL A 1 222 ? 9.280 8.819 11.648 1.00 53.34 222 VAL A O 1
ATOM 1719 N N . PHE A 1 223 ? 10.275 10.827 11.787 1.00 55.91 223 PHE A N 1
ATOM 1720 C CA . PHE A 1 223 ? 10.600 10.717 13.202 1.00 55.91 223 PHE A CA 1
ATOM 1721 C C . PHE A 1 223 ? 9.332 10.930 14.035 1.00 55.91 223 PHE A C 1
ATOM 1723 O O . PHE A 1 223 ? 8.954 12.062 14.339 1.00 55.91 223 PHE A O 1
ATOM 1730 N N . ILE A 1 224 ? 8.672 9.836 14.423 1.00 59.59 224 ILE A N 1
ATOM 1731 C CA . ILE A 1 224 ? 7.727 9.855 15.547 1.00 59.59 224 ILE A CA 1
ATOM 1732 C C . ILE A 1 224 ? 8.572 9.947 16.817 1.00 59.59 224 ILE A C 1
ATOM 1734 O O . ILE A 1 224 ? 8.892 8.937 17.442 1.00 59.59 224 ILE A O 1
ATOM 1738 N N . ASN A 1 225 ? 9.021 11.157 17.125 1.00 63.53 225 ASN A N 1
ATOM 1739 C CA . ASN A 1 225 ? 9.679 11.453 18.383 1.00 63.53 225 ASN A CA 1
ATOM 1740 C C . ASN A 1 225 ? 8.630 11.827 19.426 1.00 63.53 225 ASN A C 1
ATOM 1742 O O . ASN A 1 225 ? 7.553 12.330 19.090 1.00 63.53 225 ASN A O 1
ATOM 1746 N N . ASP A 1 226 ? 8.985 11.624 20.691 1.00 75.38 226 ASP A N 1
ATOM 1747 C CA . ASP A 1 226 ? 8.276 12.256 21.794 1.00 75.38 226 ASP A CA 1
ATOM 1748 C C . ASP A 1 226 ? 8.160 13.772 21.532 1.00 75.38 226 ASP A C 1
ATOM 1750 O O . ASP A 1 226 ? 9.060 14.366 20.918 1.00 75.38 226 ASP A O 1
ATOM 1754 N N . PRO A 1 227 ? 7.066 14.424 21.972 1.00 76.81 227 PRO A N 1
ATOM 1755 C CA . PRO A 1 227 ? 6.936 15.871 21.871 1.00 76.81 227 PRO A CA 1
ATOM 1756 C C . PRO A 1 227 ? 8.182 16.560 22.431 1.00 76.81 227 PRO A C 1
ATOM 1758 O O . PRO A 1 227 ? 8.761 16.094 23.417 1.00 76.81 227 PRO A O 1
ATOM 1761 N N . LEU A 1 228 ? 8.601 17.673 21.823 1.00 82.12 228 LEU A N 1
ATOM 1762 C CA . LEU A 1 228 ? 9.838 18.360 22.211 1.00 82.12 228 LEU A CA 1
ATOM 1763 C C . LEU A 1 228 ? 9.843 18.732 23.703 1.00 82.12 228 LEU A C 1
ATOM 1765 O O . LEU A 1 228 ? 10.896 18.746 24.329 1.00 82.12 228 LEU A O 1
ATOM 1769 N N . GLU A 1 229 ? 8.666 18.977 24.280 1.00 85.81 229 GLU A N 1
ATOM 1770 C CA . GLU A 1 229 ? 8.481 19.206 25.712 1.00 85.81 229 GLU A CA 1
ATOM 1771 C C . GLU A 1 229 ? 8.868 17.989 26.562 1.00 85.81 229 GLU A C 1
ATOM 1773 O O . GLU A 1 229 ? 9.531 18.132 27.584 1.00 85.81 229 GLU A O 1
ATOM 1778 N N . LEU A 1 230 ? 8.467 16.788 26.140 1.00 82.38 230 LEU A N 1
ATOM 1779 C CA . LEU A 1 230 ? 8.767 15.550 26.854 1.00 82.38 230 LEU A CA 1
ATOM 1780 C C . LEU A 1 230 ? 10.251 15.189 26.716 1.00 82.38 230 LEU A C 1
ATOM 1782 O O . LEU A 1 230 ? 10.881 14.801 27.697 1.00 82.38 230 LEU A O 1
ATOM 1786 N N . LEU A 1 231 ? 10.824 15.390 25.526 1.00 86.12 231 LEU A N 1
ATOM 1787 C CA . LEU A 1 231 ? 12.261 15.226 25.302 1.00 86.12 231 LEU A CA 1
ATOM 1788 C C . LEU A 1 231 ? 13.082 16.198 26.147 1.00 86.12 231 LEU A C 1
ATOM 1790 O O . LEU A 1 231 ? 14.099 15.796 26.711 1.00 86.12 231 LEU A O 1
ATOM 1794 N N . PHE A 1 232 ? 12.646 17.455 26.247 1.00 89.31 232 PHE A N 1
ATOM 1795 C CA . PHE A 1 232 ? 13.276 18.434 27.121 1.00 89.31 232 PHE A CA 1
ATOM 1796 C C . PHE A 1 232 ? 13.217 17.970 28.576 1.00 89.31 232 PHE A C 1
ATOM 1798 O O . PHE A 1 232 ? 14.255 17.907 29.218 1.00 89.31 232 PHE A O 1
ATOM 1805 N N . GLU A 1 233 ? 12.056 17.549 29.078 1.00 85.75 233 GLU A N 1
ATOM 1806 C CA . GLU A 1 233 ? 11.930 17.100 30.469 1.00 85.75 233 GLU A CA 1
ATOM 1807 C C . GLU A 1 233 ? 12.824 15.887 30.786 1.00 85.75 233 GLU A C 1
ATOM 1809 O O . GLU A 1 233 ? 13.462 15.836 31.835 1.00 85.75 233 GLU A O 1
ATOM 1814 N N . GLN A 1 234 ? 12.925 14.929 29.860 1.00 87.56 234 GLN A N 1
ATOM 1815 C CA . GLN A 1 234 ? 13.760 13.734 30.020 1.00 87.56 234 GLN A CA 1
ATOM 1816 C C . GLN A 1 234 ? 15.269 14.023 29.946 1.00 87.56 234 GLN A C 1
ATOM 1818 O O . GLN A 1 234 ? 16.058 13.264 30.508 1.00 87.56 234 GLN A O 1
ATOM 1823 N N . ASN A 1 235 ? 15.676 15.080 29.236 1.00 89.69 235 ASN A N 1
ATOM 1824 C CA . ASN A 1 235 ? 17.081 15.358 28.918 1.00 89.69 235 ASN A CA 1
ATOM 1825 C C . ASN A 1 235 ? 17.574 16.718 29.439 1.00 89.69 235 ASN A C 1
ATOM 1827 O O . ASN A 1 235 ? 18.683 17.133 29.092 1.00 89.69 235 ASN A O 1
ATOM 1831 N N . LYS A 1 236 ? 16.776 17.437 30.239 1.00 90.19 236 LYS A N 1
ATOM 1832 C CA . LYS A 1 236 ? 17.159 18.759 30.739 1.00 90.19 236 LYS A CA 1
ATOM 1833 C C . LYS A 1 236 ? 18.400 18.660 31.638 1.00 90.19 236 LYS A C 1
ATOM 1835 O O . LYS A 1 236 ? 18.518 17.713 32.421 1.00 90.19 236 LYS A O 1
ATOM 1840 N N . PRO A 1 237 ? 19.320 19.635 31.552 1.00 90.94 237 PRO A N 1
ATOM 1841 C CA . PRO A 1 237 ? 20.439 19.754 32.477 1.00 90.94 237 PRO A CA 1
ATOM 1842 C C . PRO A 1 237 ? 20.001 19.748 33.951 1.00 90.94 237 PRO A C 1
ATOM 1844 O O . PRO A 1 237 ? 18.901 20.187 34.293 1.00 90.94 237 PRO A O 1
ATOM 1847 N N . ALA A 1 238 ? 20.862 19.233 34.834 1.00 91.06 238 ALA A N 1
ATOM 1848 C CA . ALA A 1 238 ? 20.547 19.060 36.257 1.00 91.06 238 ALA A CA 1
ATOM 1849 C C . ALA A 1 238 ? 20.398 20.386 37.027 1.00 91.06 238 ALA A C 1
ATOM 1851 O O . ALA A 1 238 ? 19.821 20.402 38.110 1.00 91.06 238 ALA A O 1
ATOM 1852 N N . ASP A 1 239 ? 20.935 21.472 36.478 1.00 91.62 239 ASP A N 1
ATOM 1853 C CA . ASP A 1 239 ? 20.848 22.841 36.984 1.00 91.62 239 ASP A CA 1
ATOM 1854 C C . ASP A 1 239 ? 19.519 23.532 36.655 1.00 91.62 239 ASP A C 1
ATOM 1856 O O . ASP A 1 239 ? 19.192 24.517 37.309 1.00 91.62 239 ASP A O 1
ATOM 1860 N N . ILE A 1 240 ? 18.723 22.989 35.726 1.00 89.00 240 ILE A N 1
ATOM 1861 C CA . ILE A 1 240 ? 17.372 23.486 35.447 1.00 89.00 240 ILE A CA 1
ATOM 1862 C C . ILE A 1 240 ? 16.398 22.870 36.451 1.00 89.00 240 ILE A C 1
ATOM 1864 O O . ILE A 1 240 ? 16.105 21.666 36.408 1.00 89.00 240 ILE A O 1
ATOM 1868 N N . ASP A 1 241 ? 15.852 23.695 37.339 1.00 90.81 241 ASP A N 1
ATOM 1869 C CA . ASP A 1 241 ? 14.822 23.274 38.286 1.00 90.81 241 ASP A CA 1
ATOM 1870 C C . ASP A 1 241 ? 13.433 23.116 37.626 1.00 90.81 241 ASP A C 1
ATOM 1872 O O . ASP A 1 241 ? 13.255 23.279 36.417 1.00 90.81 241 ASP A O 1
ATOM 1876 N N . ALA A 1 242 ? 12.434 22.699 38.406 1.00 88.88 242 ALA A N 1
ATOM 1877 C CA . ALA A 1 242 ? 11.089 22.447 37.888 1.00 88.88 242 ALA A CA 1
ATOM 1878 C C . ALA A 1 242 ? 10.356 23.731 37.453 1.00 88.88 242 ALA A C 1
ATOM 1880 O O . ALA A 1 242 ? 9.535 23.684 36.532 1.00 88.88 242 ALA A O 1
ATOM 1881 N N . ASP A 1 243 ? 10.649 24.866 38.092 1.00 89.44 243 ASP A N 1
ATOM 1882 C CA . ASP A 1 243 ? 10.003 26.141 37.786 1.00 89.44 243 ASP A CA 1
ATOM 1883 C C . ASP A 1 243 ? 10.544 26.693 36.463 1.00 89.44 243 ASP A C 1
ATOM 1885 O O . ASP A 1 243 ? 9.768 27.062 35.575 1.00 89.44 243 ASP A O 1
ATOM 1889 N N . GLU A 1 244 ? 11.866 26.661 36.278 1.00 89.31 244 GLU A N 1
ATOM 1890 C CA . GLU A 1 244 ? 12.509 27.044 35.023 1.00 89.31 244 GLU A CA 1
ATOM 1891 C C . GLU A 1 244 ? 12.101 26.111 33.870 1.00 89.31 244 GLU A C 1
ATOM 1893 O O . GLU A 1 244 ? 11.734 26.581 32.786 1.00 89.31 244 GLU A O 1
ATOM 1898 N N . ALA A 1 245 ? 12.050 24.796 34.111 1.00 90.12 245 ALA A N 1
ATOM 1899 C CA . ALA A 1 245 ? 11.576 23.829 33.121 1.00 90.12 245 ALA A CA 1
ATOM 1900 C C . ALA A 1 245 ? 10.135 24.120 32.658 1.00 90.12 245 ALA A C 1
ATOM 1902 O O . ALA A 1 245 ? 9.815 24.007 31.467 1.00 90.12 245 ALA A O 1
ATOM 1903 N N . GLY A 1 246 ? 9.269 24.563 33.577 1.00 89.69 246 GLY A N 1
ATOM 1904 C CA . GLY A 1 246 ? 7.907 24.995 33.271 1.00 89.69 246 GLY A CA 1
ATOM 1905 C C . GLY A 1 246 ? 7.854 26.214 32.343 1.00 89.69 246 GLY A C 1
ATOM 1906 O O . GLY A 1 246 ? 7.032 26.251 31.419 1.00 89.69 246 GLY A O 1
ATOM 1907 N N . ILE A 1 247 ? 8.750 27.188 32.536 1.00 90.25 247 ILE A N 1
ATOM 1908 C CA . ILE A 1 247 ? 8.856 28.384 31.683 1.00 90.25 247 ILE A CA 1
ATOM 1909 C C . ILE A 1 247 ? 9.312 27.992 30.272 1.00 90.25 247 ILE A C 1
ATOM 1911 O O . ILE A 1 247 ? 8.670 28.379 29.290 1.00 90.25 247 ILE A O 1
ATOM 1915 N N . ILE A 1 248 ? 10.364 27.176 30.162 1.00 89.94 248 ILE A N 1
ATOM 1916 C CA . ILE A 1 248 ? 10.903 26.709 28.875 1.00 89.94 248 ILE A CA 1
ATOM 1917 C C . ILE A 1 248 ? 9.851 25.895 28.111 1.00 89.94 248 ILE A C 1
ATOM 1919 O O . ILE A 1 248 ? 9.601 26.139 26.930 1.00 89.94 248 ILE A O 1
ATOM 1923 N N . THR A 1 249 ? 9.152 24.987 28.792 1.00 90.06 249 THR A N 1
ATOM 1924 C CA . THR A 1 249 ? 8.072 24.186 28.197 1.00 90.06 249 THR A CA 1
ATOM 1925 C C . THR A 1 249 ? 6.933 25.063 27.667 1.00 90.06 249 THR A C 1
ATOM 1927 O O . THR A 1 249 ? 6.411 24.839 26.570 1.00 90.06 249 THR A O 1
ATOM 1930 N N . ALA A 1 250 ? 6.541 26.101 28.414 1.00 89.81 250 ALA A N 1
ATOM 1931 C CA . ALA A 1 250 ? 5.523 27.052 27.971 1.00 89.81 250 ALA A CA 1
ATOM 1932 C C . ALA A 1 250 ? 5.974 27.856 26.739 1.00 89.81 250 ALA A C 1
ATOM 1934 O O . ALA A 1 250 ? 5.162 28.132 25.847 1.00 89.81 250 ALA A O 1
ATOM 1935 N N . LEU A 1 251 ? 7.261 28.204 26.667 1.00 90.31 251 LEU A N 1
ATOM 1936 C CA . LEU A 1 251 ? 7.856 28.868 25.513 1.00 90.31 251 LEU A CA 1
ATOM 1937 C C . LEU A 1 251 ? 7.857 27.957 24.274 1.00 90.31 251 LEU A C 1
ATOM 1939 O O . LEU A 1 251 ? 7.387 28.387 23.218 1.00 90.31 251 LEU A O 1
ATOM 1943 N N . ILE A 1 252 ? 8.282 26.694 24.405 1.00 89.88 252 ILE A N 1
ATOM 1944 C CA . ILE A 1 252 ? 8.254 25.692 23.321 1.00 89.88 252 ILE A CA 1
ATOM 1945 C C . ILE A 1 252 ? 6.843 25.586 22.722 1.00 89.88 252 ILE A C 1
ATOM 1947 O O . ILE A 1 252 ? 6.666 25.752 21.512 1.00 89.88 252 ILE A O 1
ATOM 1951 N N . ARG A 1 253 ? 5.811 25.438 23.564 1.00 88.50 253 ARG A N 1
ATOM 1952 C CA . ARG A 1 253 ? 4.401 25.354 23.127 1.00 88.50 253 ARG A CA 1
ATOM 1953 C C . ARG A 1 253 ? 3.904 26.592 22.386 1.00 88.50 253 ARG A C 1
ATOM 1955 O O . ARG A 1 253 ? 3.016 26.492 21.537 1.00 88.50 253 ARG A O 1
ATOM 1962 N N . ARG A 1 254 ? 4.418 27.775 22.733 1.00 89.50 254 ARG A N 1
ATOM 1963 C CA . ARG A 1 254 ? 4.084 29.026 22.037 1.00 89.50 254 ARG A CA 1
ATOM 1964 C C . ARG A 1 254 ? 4.734 29.079 20.659 1.00 89.50 254 ARG A C 1
ATOM 1966 O O . ARG A 1 254 ? 4.075 29.487 19.709 1.00 89.50 254 ARG A O 1
ATOM 1973 N N . ILE A 1 255 ? 5.991 28.655 20.543 1.00 90.31 255 ILE A N 1
ATOM 1974 C CA . ILE A 1 255 ? 6.742 28.671 19.278 1.00 90.31 255 ILE A CA 1
ATOM 1975 C C . ILE A 1 255 ? 6.190 27.627 18.296 1.00 90.31 255 ILE A C 1
ATOM 1977 O O . ILE A 1 255 ? 6.054 27.912 17.106 1.00 90.31 255 ILE A O 1
ATOM 1981 N N . LEU A 1 256 ? 5.808 26.445 18.788 1.00 87.50 256 LEU A N 1
ATOM 1982 C CA . LEU A 1 256 ? 5.361 25.310 17.973 1.00 87.50 256 LEU A CA 1
ATOM 1983 C C . LEU A 1 256 ? 3.847 25.291 17.685 1.00 87.50 256 LEU A C 1
ATOM 1985 O O . LEU A 1 256 ? 3.278 24.244 17.378 1.00 87.50 256 LEU A O 1
ATOM 1989 N N . LYS A 1 257 ? 3.162 26.442 17.745 1.00 84.75 257 LYS A N 1
ATOM 1990 C CA . LYS A 1 257 ? 1.740 26.522 17.371 1.00 84.75 257 LYS A CA 1
ATOM 1991 C C . LYS A 1 257 ? 1.536 26.098 15.917 1.00 84.75 257 LYS A C 1
ATOM 1993 O O . LYS A 1 257 ? 2.208 26.599 15.017 1.00 84.75 257 LYS A O 1
ATOM 1998 N N . TYR A 1 258 ? 0.566 25.215 15.673 1.00 78.44 258 TYR A N 1
ATOM 1999 C CA . TYR A 1 258 ? 0.266 24.709 14.329 1.00 78.44 258 TYR A CA 1
ATOM 2000 C C . TYR A 1 258 ? 0.009 25.853 13.335 1.00 78.44 258 TYR A C 1
ATOM 2002 O O . TYR A 1 258 ? 0.699 25.962 12.318 1.00 78.44 258 TYR A O 1
ATOM 2010 N N . LYS A 1 259 ? -0.909 26.771 13.672 1.00 77.75 259 LYS A N 1
ATOM 2011 C CA . LYS A 1 259 ? -1.197 27.942 12.838 1.00 77.75 259 LYS A CA 1
ATOM 2012 C C . LYS A 1 259 ? -0.070 28.961 12.933 1.00 77.75 259 LYS A C 1
ATOM 2014 O O . LYS A 1 259 ? 0.217 29.475 14.010 1.00 77.75 259 LYS A O 1
ATOM 2019 N N . ALA A 1 260 ? 0.506 29.318 11.787 1.00 82.62 260 ALA A N 1
ATOM 2020 C CA . ALA A 1 260 ? 1.570 30.318 11.712 1.00 82.62 260 ALA A CA 1
ATOM 2021 C C . ALA A 1 260 ? 1.148 31.678 12.297 1.00 82.62 260 ALA A C 1
ATOM 2023 O O . ALA A 1 260 ? 1.951 32.328 12.953 1.00 82.62 260 ALA A O 1
ATOM 2024 N N . SER A 1 261 ? -0.122 32.067 12.133 1.00 88.44 261 SER A N 1
ATOM 2025 C CA . SER A 1 261 ? -0.680 33.310 12.683 1.00 88.44 261 SER A CA 1
ATOM 2026 C C . SER A 1 261 ? -0.757 33.344 14.213 1.00 88.44 261 SER A C 1
ATOM 2028 O O . SER A 1 261 ? -0.947 34.411 14.782 1.00 88.44 261 SER A O 1
ATOM 2030 N N . GLU A 1 262 ? -0.667 32.190 14.877 1.00 90.06 262 GLU A N 1
ATOM 2031 C CA . GLU A 1 262 ? -0.695 32.069 16.340 1.00 90.06 262 GLU A CA 1
ATOM 2032 C C . GLU A 1 262 ? 0.718 31.940 16.939 1.00 90.06 262 GLU A C 1
ATOM 2034 O O . GLU A 1 262 ? 0.863 31.910 18.162 1.00 90.06 262 GLU A O 1
ATOM 2039 N N . ARG A 1 263 ? 1.762 31.847 16.100 1.00 92.56 263 ARG A N 1
ATOM 2040 C CA . ARG A 1 263 ? 3.154 31.780 16.559 1.00 92.56 263 ARG A CA 1
ATOM 2041 C C . ARG A 1 263 ? 3.655 33.183 16.909 1.00 92.56 263 ARG A C 1
ATOM 2043 O O . ARG A 1 263 ? 3.396 34.121 16.156 1.00 92.56 263 ARG A O 1
ATOM 2050 N N . PRO A 1 264 ? 4.416 33.340 18.002 1.00 90.75 264 PRO A N 1
ATOM 2051 C CA . PRO A 1 264 ? 5.071 34.601 18.303 1.00 90.75 264 PRO A CA 1
ATOM 2052 C C . PRO A 1 264 ? 6.160 34.896 17.267 1.00 90.75 264 PRO A C 1
ATOM 2054 O O . PRO A 1 264 ? 6.876 34.004 16.808 1.00 90.75 264 PRO A O 1
ATOM 2057 N N . SER A 1 265 ? 6.325 36.169 16.935 1.00 91.31 265 SER A N 1
ATOM 2058 C CA . SER A 1 265 ? 7.485 36.652 16.191 1.00 91.31 265 SER A CA 1
ATOM 2059 C C . SER A 1 265 ? 8.769 36.499 17.012 1.00 91.31 265 SER A C 1
ATOM 2061 O O . SER A 1 265 ? 8.742 36.461 18.245 1.00 91.31 265 SER A O 1
ATOM 2063 N N . ALA A 1 266 ? 9.926 36.503 16.345 1.00 88.56 266 ALA A N 1
ATOM 2064 C CA . ALA A 1 266 ? 11.222 36.501 17.028 1.00 88.56 266 ALA A CA 1
ATOM 2065 C C . ALA A 1 266 ? 11.343 37.645 18.059 1.00 88.56 266 ALA A C 1
ATOM 2067 O O . ALA A 1 266 ? 11.859 37.447 19.157 1.00 88.56 266 ALA A O 1
ATOM 2068 N N . ALA A 1 267 ? 10.790 38.823 17.751 1.00 90.50 267 ALA A N 1
ATOM 2069 C CA . ALA A 1 267 ? 10.783 39.970 18.658 1.00 90.50 267 ALA A CA 1
ATOM 2070 C C . ALA A 1 267 ? 9.909 39.763 19.910 1.00 90.50 267 ALA A C 1
ATOM 2072 O O . ALA A 1 267 ? 10.163 40.376 20.945 1.00 90.50 267 ALA A O 1
ATOM 2073 N N . GLU A 1 268 ? 8.868 38.933 19.835 1.00 89.69 268 GLU A N 1
ATOM 2074 C CA . GLU A 1 268 ? 8.019 38.581 20.981 1.00 89.69 268 GLU A CA 1
ATOM 2075 C C . GLU A 1 268 ? 8.618 37.445 21.810 1.00 89.69 268 GLU A C 1
ATOM 2077 O O . GLU A 1 268 ? 8.475 37.454 23.031 1.00 89.69 268 GLU A O 1
ATOM 2082 N N . ILE A 1 269 ? 9.326 36.510 21.168 1.00 88.81 269 ILE A N 1
ATOM 2083 C CA . ILE A 1 269 ? 10.093 35.451 21.839 1.00 88.81 269 ILE A CA 1
ATOM 2084 C C . ILE A 1 269 ? 11.185 36.065 22.722 1.00 88.81 269 ILE A C 1
ATOM 2086 O O . ILE A 1 269 ? 11.286 35.714 23.890 1.00 88.81 269 ILE A O 1
ATOM 2090 N N . LEU A 1 270 ? 11.934 37.052 22.219 1.00 88.00 270 LEU A N 1
ATOM 2091 C CA . LEU A 1 270 ? 12.988 37.740 22.986 1.00 88.00 270 LEU A CA 1
ATOM 2092 C C . LEU A 1 270 ? 12.471 38.505 24.217 1.00 88.00 270 LEU A C 1
ATOM 2094 O O . LEU A 1 270 ? 13.252 38.917 25.067 1.00 88.00 270 LEU A O 1
ATOM 2098 N N . LYS A 1 271 ? 11.155 38.722 24.323 1.00 88.12 271 LYS A N 1
ATOM 2099 C CA . LYS A 1 271 ? 10.524 39.349 25.493 1.00 88.12 271 LYS A CA 1
ATOM 2100 C C . LYS A 1 271 ? 10.062 38.324 26.530 1.00 88.12 271 LYS A C 1
ATOM 2102 O O . LYS A 1 271 ? 9.454 38.735 27.525 1.00 88.12 271 LYS A O 1
ATOM 2107 N N . ASP A 1 272 ? 10.275 37.034 26.297 1.00 87.88 272 ASP A N 1
ATOM 2108 C CA . ASP A 1 272 ? 9.900 35.982 27.234 1.00 87.88 272 ASP A CA 1
ATOM 2109 C C . ASP A 1 272 ? 10.704 36.070 28.538 1.00 87.88 272 ASP A C 1
ATOM 2111 O O . ASP A 1 272 ? 11.796 36.634 28.567 1.00 87.88 272 ASP A O 1
ATOM 2115 N N . LYS A 1 273 ? 10.140 35.546 29.630 1.00 83.19 273 LYS A N 1
ATOM 2116 C CA . LYS A 1 273 ? 10.772 35.574 30.954 1.00 83.19 273 LYS A CA 1
ATOM 2117 C C . LYS A 1 273 ? 12.093 34.814 30.953 1.00 83.19 273 LYS A C 1
ATOM 2119 O O . LYS A 1 273 ? 13.049 35.285 31.549 1.00 83.19 273 LYS A O 1
ATOM 2124 N N . TRP A 1 274 ? 12.168 33.721 30.197 1.00 81.94 274 TRP A N 1
ATOM 2125 C CA . TRP A 1 274 ? 13.382 32.915 30.128 1.00 81.94 274 TRP A CA 1
ATOM 2126 C C . TRP A 1 274 ? 14.599 33.683 29.586 1.00 81.94 274 TRP A C 1
ATOM 2128 O O . TRP A 1 274 ? 15.709 33.498 30.061 1.00 81.94 274 TRP A O 1
ATOM 2138 N N . PHE A 1 275 ? 14.392 34.613 28.646 1.00 82.44 275 PHE A N 1
ATOM 2139 C CA . PHE A 1 275 ? 15.468 35.458 28.105 1.00 82.44 275 PHE A CA 1
ATOM 2140 C C . PHE A 1 275 ? 15.743 36.720 28.929 1.00 82.44 275 PHE A C 1
ATOM 2142 O O . PHE A 1 275 ? 16.668 37.464 28.612 1.00 82.44 275 PHE A O 1
ATOM 2149 N N . LYS A 1 276 ? 14.905 37.020 29.925 1.00 69.31 276 LYS A N 1
ATOM 2150 C CA . LYS A 1 276 ? 15.008 38.240 30.737 1.00 69.31 276 LYS A CA 1
ATOM 2151 C C . LYS A 1 276 ? 15.788 38.038 32.028 1.00 69.31 276 LYS A C 1
ATOM 2153 O O . LYS A 1 276 ? 16.318 39.021 32.536 1.00 69.31 276 LYS A O 1
ATOM 2158 N N . ASP A 1 277 ? 15.844 36.801 32.512 1.00 58.81 277 ASP A N 1
ATOM 2159 C CA . ASP A 1 277 ? 16.511 36.424 33.760 1.00 58.81 277 ASP A CA 1
ATOM 2160 C C . ASP A 1 277 ? 17.844 35.671 33.522 1.00 58.81 277 ASP A C 1
ATOM 2162 O O . ASP A 1 277 ? 18.414 35.131 34.469 1.00 58.81 277 ASP A O 1
ATOM 2166 N N . ALA A 1 278 ? 18.345 35.660 32.275 1.00 51.75 278 ALA A N 1
ATOM 2167 C CA . ALA A 1 278 ? 19.645 35.102 31.871 1.00 51.75 278 ALA A CA 1
ATOM 2168 C C . ALA A 1 278 ? 20.770 36.153 31.843 1.00 51.75 278 ALA A C 1
ATOM 2170 O O . ALA A 1 278 ? 20.497 37.312 31.445 1.00 51.75 278 ALA A O 1
#

Radius of gyration: 25.43 Å; chains: 1; bounding box: 48×80×77 Å

Organism: NCBI:txid669026

Sequence (278 aa):
MSSSPSFLLSRPTTPSPKVPTSEAEERFEDKGYPVEWAELYRPGGFHPIHIGDSLDGGRYRVIRKLGYGSFSTVWLAVDTLNSTFVALKVAMSSSVDSAASELRISTSLAKAAEEGTPNARHVLQLLGSFEERGPNGTHLVLVYPPMAGTLASMVENLPQNLNEVDLTQNTETTTMPLTRLDGKTDLWAPRYLALGQQLYEYAQLEEEIDIKISDLGADYEVFINDPLELLFEQNKPADIDADEAGIITALIRRILKYKASERPSAAEILKDKWFKDA

pLDDT: mean 84.88, std 13.27, range [36.56, 98.5]

Secondary structure (DSSP, 8-state):
---------PPPPPPPSSPPSSGGG-SB-----SS--GGG-STTSPPP--TT-EEGGGTEEEEEEEEE-SSEEEEEEEETTTTEEEEEEEE-TT-HHHHHHHHHHHHHHHHHHHTT-GGGGGBPPP-EEEEEEETTEEEEEEEE------HHHHHH-------HHHHS--HHHHEEE--BTT-PPPSSS-SEEEPP--SGGG----S-----B-----SS----PPPHHHHHHHH--TT--HHHHHHHHHHHHHHT-SSGGGSPPHHHHTTSGGGT--

InterPro domains:
  IPR000719 Protein kinase domain [PS50011] (60-278)
  IPR000719 Protein kinase domain [SM00220] (60-275)
  IPR011009 Protein kinase-like domain superfamily [SSF56112] (57-277)
  IPR017441 Protein kinase, ATP binding site [PS00107] (66-89)

Foldseek 3Di:
DDDDDPPPVPPDDQQDCDQDPDPVSDFFDDPPDQFPDQSQLHAQGAFADDQQDAWDVRQWGFFAWQAADPFWTWTWTQRNVVRAIKIKTKGGNNCVQLLVLQVVVLVVLQVVVVVPDVCSLQAWHWPDWDWTQFPRGIIIITITHADQDDPVVLVVDAADADDVVVVGDDCVPFWAAIATPVRDDDRRYYRTTGDNDGNSNNDDPDDDDRHHDDDPGDPDRDPPDDPVLVVCVVDPDPPQDPVNSVQVSVLSCQQPDPDPVSHDDPVVSCVGPNNVVD